Protein AF-A0A920RI97-F1 (afdb_monomer_lite)

Radius of gyration: 26.9 Å; chains: 1; bounding box: 64×71×67 Å

Foldseek 3Di:
DCCVVVLDPPVLVVLLQVQLVVLLVCVVVVNQDDDPVQPDDVSSSLVSQCVPVNPSSVSVCPLWDPVLLVLQLVLVQVLVVLVVVLVVLVVLLVVLQVVLVVQPPPWDFDDDVNDGDDIDGPSVVSVVVSVVSVVVNVVSVVVSVVSPDRSTNVPPDPPPDDDPPDDDPDPDPDPPDDDPDDDPDPPPSPPPPDDPDDDDPVVVPPPPDDPPDDDDDDDDDD

pLDDT: mean 74.22, std 29.29, range [23.67, 98.44]

Secondary structure (DSSP, 8-state):
-TTTTTSS-HHHHHHHHHHHHHHHHHHHHT-S---TTS-SHHHHHHHHHHHHHTHHHHGGGTT--HHHHHHHHHHHHHHHHHHHHHHHHHHHHHHHHHHHHHTTT-EEEEEETTEEEEEEEHHHHHHHHHHHHHHHHHHHHHHHHHH-S--TTTT--STTS-------PPPP--TT---SSS-----------S-S----GGGSGGG---------------

Structure (mmCIF, N/CA/C/O backbone):
data_AF-A0A920RI97-F1
#
_entry.id   AF-A0A920RI97-F1
#
loop_
_atom_site.group_PDB
_atom_site.id
_atom_site.type_symbol
_atom_site.label_atom_id
_atom_site.label_alt_id
_atom_site.label_comp_id
_atom_site.label_asym_id
_atom_site.label_entity_id
_atom_site.label_seq_id
_atom_site.pdbx_PDB_ins_code
_atom_site.Cartn_x
_atom_site.Cartn_y
_atom_site.Cartn_z
_atom_site.occupancy
_atom_site.B_iso_or_equiv
_atom_site.auth_seq_id
_atom_site.auth_comp_id
_atom_site.auth_asym_id
_atom_site.auth_atom_id
_atom_site.pdbx_PDB_model_num
ATOM 1 N N . MET A 1 1 ? -13.320 -11.369 17.892 1.00 85.75 1 MET A N 1
ATOM 2 C CA . MET A 1 1 ? -12.528 -11.240 19.133 1.00 85.75 1 MET A CA 1
ATOM 3 C C . MET A 1 1 ? -13.373 -10.766 20.313 1.00 85.75 1 MET A C 1
ATOM 5 O O . MET A 1 1 ? -13.765 -11.630 21.073 1.00 85.75 1 MET A O 1
ATOM 9 N N . LEU A 1 2 ? -13.743 -9.484 20.473 1.00 87.62 2 LEU A N 1
ATOM 10 C CA . LEU A 1 2 ? -14.475 -9.038 21.684 1.00 87.62 2 LEU A CA 1
ATOM 11 C C . LEU A 1 2 ? -15.819 -9.761 21.915 1.00 87.62 2 LEU A C 1
ATOM 13 O O . LEU A 1 2 ? -16.098 -10.186 23.031 1.00 87.62 2 LEU A O 1
ATOM 17 N N . ALA A 1 3 ? -16.605 -9.982 20.857 1.00 89.25 3 ALA A N 1
ATOM 18 C CA . ALA A 1 3 ? -17.836 -10.775 20.949 1.00 89.25 3 ALA A CA 1
ATOM 19 C C . ALA A 1 3 ? -17.584 -12.264 21.247 1.00 89.25 3 ALA A C 1
ATOM 21 O O . ALA A 1 3 ? -18.364 -12.919 21.923 1.00 89.25 3 ALA A O 1
ATOM 22 N N . GLU A 1 4 ? -16.457 -12.798 20.777 1.00 87.88 4 GLU A N 1
ATOM 23 C CA . GLU A 1 4 ? -16.073 -14.201 20.974 1.00 87.88 4 GLU A CA 1
ATOM 24 C C . GLU A 1 4 ? -15.655 -14.481 22.422 1.00 87.88 4 GLU A C 1
ATOM 26 O O . GLU A 1 4 ? -15.904 -15.565 22.938 1.00 87.88 4 GLU A O 1
ATOM 31 N N . VAL A 1 5 ? -15.073 -13.486 23.101 1.00 88.69 5 VAL A N 1
ATOM 32 C CA . VAL A 1 5 ? -14.757 -13.550 24.537 1.00 88.69 5 VAL A CA 1
ATOM 33 C C . VAL A 1 5 ? -15.915 -13.071 25.427 1.00 88.69 5 VAL A C 1
ATOM 35 O O . VAL A 1 5 ? -15.739 -12.944 26.635 1.00 88.69 5 VAL A O 1
ATOM 38 N N . GLY A 1 6 ? -17.089 -12.794 24.847 1.00 89.25 6 GLY A N 1
ATOM 39 C CA . GLY A 1 6 ? -18.302 -12.412 25.577 1.00 89.25 6 GLY A CA 1
ATOM 40 C C . GLY A 1 6 ? -18.322 -10.983 26.130 1.00 89.25 6 GLY A C 1
ATOM 41 O O . GLY A 1 6 ? -19.164 -10.675 26.967 1.00 89.25 6 GLY A O 1
ATOM 42 N N . LEU A 1 7 ? -17.416 -10.103 25.685 1.00 89.19 7 LEU A N 1
ATOM 43 C CA . LEU A 1 7 ? -17.403 -8.685 26.084 1.00 89.19 7 LEU A CA 1
ATOM 44 C C . LEU A 1 7 ? -18.368 -7.817 25.259 1.00 89.19 7 LEU A C 1
ATOM 46 O O . LEU A 1 7 ? -18.693 -6.705 25.670 1.00 89.19 7 LEU A O 1
ATOM 50 N N . LEU A 1 8 ? -18.808 -8.324 24.106 1.00 91.06 8 LEU A N 1
ATOM 51 C CA . LEU A 1 8 ? -19.847 -7.739 23.259 1.00 91.06 8 LEU A CA 1
ATOM 52 C C . LEU A 1 8 ? -20.885 -8.807 22.924 1.00 91.06 8 LEU A C 1
ATOM 54 O O . LEU A 1 8 ? -20.534 -9.979 22.759 1.00 91.06 8 LEU A O 1
ATOM 58 N N . THR A 1 9 ? -22.141 -8.408 22.757 1.00 94.31 9 THR A N 1
ATOM 59 C CA . THR A 1 9 ? -23.140 -9.280 22.125 1.00 94.31 9 THR A CA 1
ATOM 60 C C . THR A 1 9 ? -22.911 -9.364 20.608 1.00 94.31 9 THR A C 1
ATOM 62 O O . THR A 1 9 ? -22.130 -8.600 20.030 1.00 94.31 9 THR A O 1
ATOM 65 N N . GLY A 1 10 ? -23.579 -10.313 19.942 1.00 93.69 10 GLY A N 1
ATOM 66 C CA . GLY A 1 10 ? -23.568 -10.399 18.476 1.00 93.69 10 GLY A CA 1
ATOM 67 C C . GLY A 1 10 ? -24.119 -9.129 17.823 1.00 93.69 10 GLY A C 1
ATOM 68 O O . GLY A 1 10 ? -23.477 -8.575 16.936 1.00 93.69 10 GLY A O 1
ATOM 69 N N . ASP A 1 11 ? -25.233 -8.619 18.346 1.00 94.88 11 ASP A N 1
ATOM 70 C CA . ASP A 1 11 ? -25.879 -7.406 17.838 1.00 94.88 11 ASP A CA 1
ATOM 71 C C . ASP A 1 11 ? -25.003 -6.162 18.050 1.00 94.88 11 ASP A C 1
ATOM 73 O O . ASP A 1 11 ? -24.870 -5.333 17.153 1.00 94.88 11 ASP A O 1
ATOM 77 N N . GLU A 1 12 ? -24.337 -6.048 19.207 1.00 94.12 12 GLU A N 1
ATOM 78 C CA . GLU A 1 12 ? -23.394 -4.954 19.479 1.00 94.12 12 GLU A CA 1
ATOM 79 C C . GLU A 1 12 ? -22.199 -4.987 18.523 1.00 94.12 12 GLU A C 1
ATOM 81 O O . GLU A 1 12 ? -21.779 -3.946 18.019 1.00 94.12 12 GLU A O 1
ATOM 86 N N . ARG A 1 13 ? -21.654 -6.179 18.242 1.00 94.06 13 ARG A N 1
ATOM 87 C CA . ARG A 1 13 ? -20.598 -6.346 17.236 1.00 94.06 13 ARG A CA 1
ATOM 88 C C . ARG A 1 13 ? -21.069 -5.851 15.874 1.00 94.06 13 ARG A C 1
ATOM 90 O O . ARG A 1 13 ? -20.331 -5.108 15.234 1.00 94.06 13 ARG A O 1
ATOM 97 N N . ASP A 1 14 ? -22.246 -6.282 15.433 1.00 95.00 14 ASP A N 1
ATOM 98 C CA . ASP A 1 14 ? -22.755 -5.965 14.096 1.00 95.00 14 ASP A CA 1
ATOM 99 C C . ASP A 1 14 ? -23.067 -4.481 13.941 1.00 95.00 14 ASP A C 1
ATOM 101 O O . ASP A 1 14 ? -22.721 -3.893 12.918 1.00 95.00 14 ASP A O 1
ATOM 105 N N . ALA A 1 15 ? -23.603 -3.848 14.988 1.00 95.19 15 ALA A N 1
ATOM 106 C CA . ALA A 1 15 ? -23.792 -2.404 15.028 1.00 95.19 15 ALA A CA 1
ATOM 107 C C . ALA A 1 15 ? -22.461 -1.645 14.890 1.00 95.19 15 ALA A C 1
ATOM 109 O O . ALA A 1 15 ? -22.366 -0.711 14.097 1.00 95.19 15 ALA A O 1
ATOM 110 N N . ILE A 1 16 ? -21.417 -2.061 15.617 1.00 94.25 16 ILE A N 1
ATOM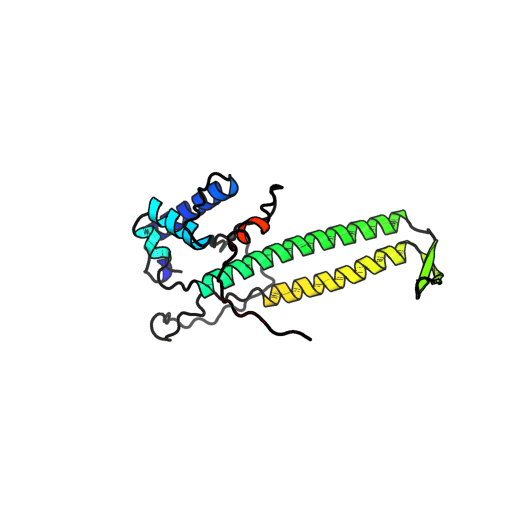 111 C CA . ILE A 1 16 ? -20.094 -1.426 15.532 1.00 94.25 16 ILE A CA 1
ATOM 112 C C . ILE A 1 16 ? -19.477 -1.620 14.143 1.00 94.25 16 ILE A C 1
ATOM 114 O O . ILE A 1 16 ? -18.938 -0.667 13.589 1.00 94.25 16 ILE A O 1
ATOM 118 N N . VAL A 1 17 ? -19.543 -2.825 13.571 1.00 95.06 17 VAL A N 1
ATOM 119 C CA . VAL A 1 17 ? -18.994 -3.091 12.230 1.00 95.06 17 VAL A CA 1
ATOM 120 C C . VAL A 1 17 ? -19.702 -2.239 11.180 1.00 95.06 17 VAL A C 1
ATOM 122 O O . VAL A 1 17 ? -19.030 -1.532 10.437 1.00 95.06 17 VAL A O 1
ATOM 125 N N . ALA A 1 18 ? -21.037 -2.231 11.181 1.00 95.88 18 ALA A N 1
ATOM 126 C CA . ALA A 1 18 ? -21.813 -1.435 10.236 1.00 95.88 18 ALA A CA 1
ATOM 127 C C . ALA A 1 18 ? -21.502 0.066 10.346 1.00 95.88 18 ALA A C 1
ATOM 129 O O . ALA A 1 18 ? -21.438 0.764 9.337 1.00 95.88 18 ALA A O 1
ATOM 130 N N . GLU A 1 19 ? -21.285 0.575 11.561 1.00 96.00 19 GLU A N 1
ATOM 131 C CA . GLU A 1 19 ? -20.962 1.988 11.749 1.00 96.00 19 GLU A CA 1
ATOM 132 C C . GLU A 1 19 ? -19.512 2.327 11.374 1.00 96.00 19 GLU A C 1
ATOM 134 O O . GLU A 1 19 ? -19.256 3.388 10.811 1.00 96.00 19 GLU A O 1
ATOM 139 N N . LEU A 1 20 ? -18.560 1.420 11.612 1.00 95.69 20 LEU A N 1
ATOM 140 C CA . LEU A 1 20 ? -17.190 1.560 11.107 1.00 95.69 20 LEU A CA 1
ATOM 141 C C . LEU A 1 20 ? -17.156 1.611 9.573 1.00 95.69 20 LEU A C 1
ATOM 143 O O . LEU A 1 20 ? -16.399 2.407 9.016 1.00 95.69 20 LEU A O 1
ATOM 147 N N . ASP A 1 21 ? -17.985 0.807 8.904 1.00 96.31 21 ASP A N 1
ATOM 148 C CA . ASP A 1 21 ? -18.102 0.810 7.443 1.00 96.31 21 ASP A CA 1
ATOM 149 C C . ASP A 1 21 ? -18.685 2.140 6.930 1.00 96.31 21 ASP A C 1
ATOM 151 O O . ASP A 1 21 ? -18.152 2.723 5.988 1.00 96.31 21 ASP A O 1
ATOM 155 N N . ARG A 1 22 ? -19.697 2.703 7.605 1.00 95.81 22 ARG A N 1
ATOM 156 C CA . ARG A 1 22 ? -20.225 4.046 7.286 1.00 95.81 22 ARG A CA 1
ATOM 157 C C . ARG A 1 22 ? -19.186 5.147 7.468 1.00 95.81 22 ARG A C 1
ATOM 159 O O . ARG A 1 22 ? -19.054 6.022 6.619 1.00 95.81 22 ARG A O 1
ATOM 166 N N . ILE A 1 23 ? -18.424 5.106 8.561 1.00 95.56 23 ILE A N 1
ATOM 167 C CA . ILE A 1 23 ? -17.336 6.064 8.792 1.00 95.56 23 ILE A CA 1
ATOM 168 C C . ILE A 1 23 ? -16.288 5.958 7.673 1.00 95.56 23 ILE A C 1
ATOM 170 O O . ILE A 1 23 ? -15.779 6.975 7.203 1.00 95.56 23 ILE A O 1
ATOM 174 N N . LEU A 1 24 ? -15.974 4.745 7.211 1.00 95.31 24 LEU A N 1
ATOM 175 C CA . LEU A 1 24 ? -15.078 4.543 6.075 1.00 95.31 24 LEU A CA 1
ATOM 176 C C . LEU A 1 24 ? -15.637 5.168 4.784 1.00 95.31 24 LEU A C 1
ATOM 178 O O . LEU A 1 24 ? -14.893 5.840 4.064 1.00 95.31 24 LEU A O 1
ATOM 182 N N . GLU A 1 25 ? -16.926 4.988 4.496 1.00 96.00 25 GLU A N 1
ATOM 183 C CA . GLU A 1 25 ? -17.601 5.615 3.349 1.00 96.00 25 GLU A CA 1
ATOM 184 C C . GLU A 1 25 ? -17.526 7.149 3.415 1.00 96.00 25 GLU A C 1
ATOM 186 O O . GLU A 1 25 ? -17.130 7.793 2.447 1.00 96.00 25 GLU A O 1
ATOM 191 N N . GLU A 1 26 ? -17.782 7.750 4.576 1.00 95.44 26 GLU A N 1
ATOM 192 C CA . GLU A 1 26 ? -17.684 9.204 4.758 1.00 95.44 26 GLU A CA 1
ATOM 193 C C . GLU A 1 26 ? -16.253 9.728 4.589 1.00 95.44 26 GLU A C 1
ATOM 195 O O . GLU A 1 26 ? -16.034 10.787 3.994 1.00 95.44 26 GLU A O 1
ATOM 200 N N . ILE A 1 27 ? -15.254 9.000 5.100 1.00 95.12 27 ILE A N 1
ATOM 201 C CA . ILE A 1 27 ? -13.841 9.376 4.956 1.00 95.12 27 ILE A CA 1
ATOM 202 C C . ILE A 1 27 ? -13.430 9.311 3.486 1.00 95.12 27 ILE A C 1
ATOM 204 O O . ILE A 1 27 ? -12.762 10.221 2.991 1.00 95.12 27 ILE A O 1
ATOM 208 N N . THR A 1 28 ? -13.832 8.255 2.778 1.00 94.12 28 THR A N 1
ATOM 209 C CA . THR A 1 28 ? -13.515 8.086 1.353 1.00 94.12 28 THR A CA 1
ATOM 210 C C . THR A 1 28 ? -14.265 9.084 0.467 1.00 94.12 28 THR A C 1
ATOM 212 O O . THR A 1 28 ? -13.696 9.559 -0.516 1.00 94.12 28 THR A O 1
ATOM 215 N N . GLY A 1 29 ? -15.484 9.475 0.851 1.00 94.19 29 GLY A N 1
ATOM 216 C CA . GLY A 1 29 ? -16.257 10.551 0.223 1.00 94.19 29 GLY A CA 1
ATOM 217 C C . GLY A 1 29 ? -15.759 11.965 0.549 1.00 94.19 29 GLY A C 1
ATOM 218 O O . GLY A 1 29 ? -16.102 12.914 -0.153 1.00 94.19 29 GLY A O 1
ATOM 219 N N . GLY A 1 30 ? -14.916 12.124 1.576 1.00 94.06 30 GLY A N 1
ATOM 220 C CA . GLY A 1 30 ? -14.443 13.429 2.048 1.00 94.06 30 GLY A CA 1
ATOM 221 C C . GLY A 1 30 ? -15.486 14.219 2.848 1.00 94.06 30 GLY A C 1
ATOM 222 O O . GLY A 1 30 ? -15.332 15.427 3.020 1.00 94.06 30 GLY A O 1
ATOM 223 N N . GLU A 1 31 ? -16.532 13.548 3.326 1.00 94.06 31 GLU A N 1
ATOM 224 C CA . GLU A 1 31 ? -17.625 14.120 4.121 1.00 94.06 31 GLU A CA 1
ATOM 225 C C . GLU A 1 31 ? -17.366 14.002 5.630 1.00 94.06 31 GLU A C 1
ATOM 227 O O . GLU A 1 31 ? -18.001 14.689 6.430 1.00 94.06 31 GLU A O 1
ATOM 232 N N . PHE A 1 32 ? -16.403 13.164 6.028 1.00 94.06 32 PHE A N 1
ATOM 233 C CA . PHE A 1 32 ? -16.076 12.947 7.432 1.00 94.06 32 PHE A CA 1
ATOM 234 C C . PHE A 1 32 ? -15.484 14.213 8.092 1.00 94.06 32 PHE A C 1
ATOM 236 O O . PHE A 1 32 ? -14.455 14.730 7.635 1.00 94.06 32 PHE A O 1
ATOM 243 N N . PRO A 1 33 ? -16.079 14.713 9.192 1.00 90.62 33 PRO A N 1
ATOM 244 C CA . PRO A 1 33 ? -15.638 15.944 9.835 1.00 90.62 33 PRO A CA 1
ATOM 245 C C . PRO A 1 33 ? -14.407 15.709 10.723 1.00 90.62 33 PRO A C 1
ATOM 247 O O . PRO A 1 33 ? -14.510 15.234 11.854 1.00 90.62 33 PRO A O 1
ATOM 250 N N . PHE A 1 34 ? -13.231 16.109 10.239 1.00 91.81 34 PHE A N 1
ATOM 251 C CA . PHE A 1 34 ? -12.012 16.138 11.051 1.00 91.81 34 PHE A CA 1
ATOM 252 C C . PHE A 1 34 ? -11.957 17.390 11.937 1.00 91.81 34 PHE A C 1
ATOM 254 O O . PHE A 1 34 ? -12.237 18.501 11.483 1.00 91.81 34 PHE A O 1
ATOM 261 N N . ARG A 1 35 ? -11.585 17.207 13.206 1.00 91.06 35 ARG A N 1
ATOM 262 C CA . ARG A 1 35 ? -11.589 18.223 14.265 1.00 91.06 35 ARG A CA 1
ATOM 263 C C . ARG A 1 35 ? -10.169 18.439 14.783 1.00 91.06 35 ARG A C 1
ATOM 265 O O . ARG A 1 35 ? -9.464 17.481 15.082 1.00 91.06 35 ARG A O 1
ATOM 272 N N . THR A 1 36 ? -9.743 19.693 14.920 1.00 89.06 36 THR A N 1
ATOM 273 C CA . THR A 1 36 ? -8.390 20.036 15.402 1.00 89.06 36 THR A CA 1
ATOM 274 C C . THR A 1 36 ? -8.160 19.695 16.869 1.00 89.06 36 THR A C 1
ATOM 276 O O . THR A 1 36 ? -7.018 19.586 17.304 1.00 89.06 36 THR A O 1
ATOM 279 N N . GLU A 1 37 ? -9.238 19.528 17.631 1.00 91.81 37 GLU A N 1
ATOM 280 C CA . GLU A 1 37 ? -9.204 19.191 19.054 1.00 91.81 37 GLU A CA 1
ATOM 281 C C . GLU A 1 37 ? -8.846 17.717 19.285 1.00 91.81 37 GLU A C 1
ATOM 283 O O . GLU A 1 37 ? -8.469 17.340 20.394 1.00 91.81 37 GLU A O 1
ATOM 288 N N . LEU A 1 38 ? -8.974 16.879 18.252 1.00 89.88 38 LEU A N 1
ATOM 289 C CA . LEU A 1 38 ? -8.655 15.460 18.310 1.00 89.88 38 LEU A CA 1
ATOM 290 C C . LEU A 1 38 ? -7.232 15.241 17.785 1.00 89.88 38 LEU A C 1
ATOM 292 O O . LEU A 1 38 ? -6.928 15.552 16.636 1.00 89.88 38 LEU A O 1
ATOM 296 N N . GLU A 1 39 ? -6.364 14.695 18.640 1.00 88.50 39 GLU A N 1
ATOM 297 C CA . GLU A 1 39 ? -4.916 14.591 18.394 1.00 88.50 39 GLU A CA 1
ATOM 298 C C . GLU A 1 39 ? -4.578 13.764 17.147 1.00 88.50 39 GLU A C 1
ATOM 300 O O . GLU A 1 39 ? -3.635 14.065 16.415 1.00 88.50 39 GLU A O 1
ATOM 305 N N . ASP A 1 40 ? -5.345 12.704 16.903 1.00 90.12 40 ASP A N 1
ATOM 306 C CA . ASP A 1 40 ? -5.011 11.696 15.911 1.00 90.12 40 ASP A CA 1
ATOM 307 C C . ASP A 1 40 ? -6.244 11.023 15.303 1.00 90.12 40 ASP A C 1
ATOM 309 O O . ASP A 1 40 ? -7.381 11.192 15.749 1.00 90.12 40 ASP A O 1
ATOM 313 N N . VAL A 1 41 ? -6.008 10.221 14.265 1.00 90.81 41 VAL A N 1
ATOM 314 C CA . VAL A 1 41 ? -7.062 9.520 13.527 1.00 90.81 41 VAL A CA 1
ATOM 315 C C . VAL A 1 41 ? -7.859 8.550 14.396 1.00 90.81 41 VAL A C 1
ATOM 317 O O . VAL A 1 41 ? -9.063 8.418 14.215 1.00 90.81 41 VAL A O 1
ATOM 320 N N . HIS A 1 42 ? -7.241 7.880 15.362 1.00 92.00 42 HIS A N 1
ATOM 321 C CA . HIS A 1 42 ? -7.950 6.896 16.171 1.00 92.00 42 HIS A CA 1
ATOM 322 C C . HIS A 1 42 ? -8.944 7.576 17.109 1.00 92.00 42 HIS A C 1
ATOM 324 O O . HIS A 1 42 ? -10.047 7.066 17.266 1.00 92.00 42 HIS A O 1
ATOM 330 N N . MET A 1 43 ? -8.588 8.740 17.661 1.00 91.56 43 MET A N 1
ATOM 331 C CA . MET A 1 43 ? -9.502 9.574 18.442 1.00 91.56 43 MET A CA 1
ATOM 332 C C . MET A 1 43 ? -10.684 10.069 17.610 1.00 91.56 43 MET A C 1
ATOM 334 O O . MET A 1 43 ? -11.794 10.155 18.132 1.00 91.56 43 MET A O 1
ATOM 338 N N . HIS A 1 44 ? -10.473 10.372 16.327 1.00 93.44 44 HIS A N 1
ATOM 339 C CA . HIS A 1 44 ? -11.560 10.736 15.416 1.00 93.44 44 HIS A CA 1
ATOM 340 C C . HIS A 1 44 ? -12.562 9.597 15.240 1.00 93.44 44 HIS A C 1
ATOM 342 O O . HIS A 1 44 ? -13.762 9.810 15.402 1.00 93.44 44 HIS A O 1
ATOM 348 N N . ILE A 1 45 ? -12.075 8.386 14.959 1.00 93.62 45 ILE A N 1
ATOM 349 C CA . ILE A 1 45 ? -12.940 7.211 14.786 1.00 93.62 45 ILE A CA 1
ATOM 350 C C . ILE A 1 45 ? -13.635 6.844 16.103 1.00 93.62 45 ILE A C 1
ATOM 352 O O . ILE A 1 45 ? -14.829 6.561 16.105 1.00 93.62 45 ILE A O 1
ATOM 356 N N . GLU A 1 46 ? -12.915 6.882 17.227 1.00 92.56 46 GLU A N 1
ATOM 357 C CA . GLU A 1 46 ? -13.470 6.619 18.561 1.00 92.56 46 GLU A CA 1
ATOM 358 C C . GLU A 1 46 ? -14.578 7.613 18.915 1.00 92.56 46 GLU A C 1
ATOM 360 O O . GLU A 1 46 ? -15.674 7.209 19.302 1.00 92.56 46 GLU A O 1
ATOM 365 N N . SER A 1 47 ? -14.319 8.908 18.729 1.00 92.88 47 SER A N 1
ATOM 366 C CA . SER A 1 47 ? -15.299 9.959 19.016 1.00 92.88 47 SER A CA 1
ATOM 367 C C . SER A 1 47 ? -16.533 9.813 18.128 1.00 92.88 47 SER A C 1
ATOM 369 O O . SER A 1 47 ? -17.646 9.851 18.641 1.00 92.88 47 SER A O 1
ATOM 371 N N . ALA A 1 48 ? -16.354 9.553 16.829 1.00 94.19 48 ALA A N 1
ATOM 372 C CA . ALA A 1 48 ? -17.465 9.330 15.904 1.00 94.19 48 ALA A CA 1
ATOM 373 C C . ALA A 1 48 ? -18.300 8.095 16.283 1.00 94.19 48 ALA A C 1
ATOM 375 O O . ALA A 1 48 ? -19.528 8.157 16.302 1.00 94.19 48 ALA A O 1
ATOM 376 N N . LEU A 1 49 ? -17.658 6.984 16.653 1.00 93.94 49 LEU A N 1
ATOM 377 C CA . LEU A 1 49 ? -18.364 5.785 17.108 1.00 93.94 49 LEU A CA 1
ATOM 378 C C . LEU A 1 49 ? -19.150 6.021 18.398 1.00 93.94 49 LEU A C 1
ATOM 380 O O . LEU A 1 49 ? -20.271 5.532 18.525 1.00 93.94 49 LEU A O 1
ATOM 384 N N . ILE A 1 50 ? -18.581 6.754 19.356 1.00 94.31 50 ILE A N 1
ATOM 385 C CA . ILE A 1 50 ? -19.261 7.081 20.615 1.00 94.31 50 ILE A CA 1
ATOM 386 C C . ILE A 1 50 ? -20.424 8.048 20.365 1.00 94.31 50 ILE A C 1
ATOM 388 O O . ILE A 1 50 ? -21.497 7.851 20.928 1.00 94.31 50 ILE A O 1
ATOM 392 N N . GLU A 1 51 ? -20.251 9.055 19.507 1.00 94.19 51 GLU A N 1
ATOM 393 C CA . GLU A 1 51 ? -21.319 9.995 19.139 1.00 94.19 51 GLU A CA 1
ATOM 394 C C . GLU A 1 51 ? -22.513 9.271 18.485 1.00 94.19 51 GLU A C 1
ATOM 396 O O . GLU A 1 51 ? -23.660 9.649 18.724 1.00 94.19 51 GLU A O 1
ATOM 401 N N . ARG A 1 52 ? -22.267 8.203 17.711 1.00 94.31 52 ARG A N 1
ATOM 402 C CA . ARG A 1 52 ? -23.307 7.490 16.944 1.00 94.31 52 ARG A CA 1
ATOM 403 C C . ARG A 1 52 ? -23.925 6.288 17.655 1.00 94.31 52 ARG A C 1
ATOM 405 O O . ARG A 1 52 ? -25.120 6.049 17.513 1.00 94.31 52 ARG A O 1
ATOM 412 N N . LEU A 1 53 ? -23.132 5.527 18.411 1.00 93.81 53 LEU A N 1
ATOM 413 C CA . LEU A 1 53 ? -23.563 4.284 19.073 1.00 93.81 53 LEU A CA 1
ATOM 414 C C . LEU A 1 53 ? -23.594 4.384 20.606 1.00 93.81 53 LEU A C 1
ATOM 416 O O . LEU A 1 53 ? -23.946 3.416 21.284 1.00 93.81 53 LEU A O 1
ATOM 420 N N . GLY A 1 54 ? -23.200 5.525 21.176 1.00 93.56 54 GLY A N 1
ATOM 421 C CA . GLY A 1 54 ? -23.172 5.745 22.618 1.00 93.56 54 GLY A CA 1
ATOM 422 C C . GLY A 1 54 ? -22.249 4.766 23.347 1.00 93.56 54 GLY A C 1
ATOM 423 O O . GLY A 1 54 ? -21.091 4.555 22.974 1.00 93.56 54 GLY A O 1
ATOM 424 N N . ASP A 1 55 ? -22.773 4.142 24.403 1.00 90.12 55 ASP A N 1
ATOM 425 C CA . ASP A 1 55 ? -22.012 3.219 25.250 1.00 90.12 55 ASP A CA 1
ATOM 426 C C . ASP A 1 55 ? -21.516 1.977 24.496 1.00 90.12 55 ASP A C 1
ATOM 428 O O . ASP A 1 55 ? -20.449 1.455 24.827 1.00 90.12 55 ASP A O 1
ATOM 432 N N . VAL A 1 56 ? -22.229 1.530 23.456 1.00 91.12 56 VAL A N 1
ATOM 433 C CA . VAL A 1 56 ? -21.798 0.403 22.613 1.00 91.12 56 VAL A CA 1
ATOM 434 C C . VAL A 1 56 ? -20.503 0.753 21.875 1.00 91.12 56 VAL A C 1
ATOM 436 O O . VAL A 1 56 ? -19.571 -0.052 21.862 1.00 91.12 56 VAL A O 1
ATOM 439 N N . GLY A 1 57 ? -20.389 1.980 21.355 1.00 88.44 57 GLY A N 1
ATOM 440 C CA . GLY A 1 57 ? -19.164 2.473 20.716 1.00 88.44 57 GLY A CA 1
ATOM 441 C C . GLY A 1 57 ? -17.970 2.486 21.678 1.00 88.44 57 GLY A C 1
ATOM 442 O O . GLY A 1 57 ? -16.873 2.054 21.322 1.00 88.44 57 GLY A O 1
ATOM 443 N N . ARG A 1 58 ? -18.197 2.866 22.944 1.00 89.69 58 ARG A N 1
ATOM 444 C CA . ARG A 1 58 ? -17.145 2.903 23.978 1.00 89.69 58 ARG A CA 1
ATOM 445 C C . ARG A 1 58 ? -16.566 1.516 24.286 1.00 89.69 58 ARG A C 1
ATOM 447 O O . ARG A 1 58 ? -15.370 1.391 24.554 1.00 89.69 58 ARG A O 1
ATOM 454 N N . LYS A 1 59 ? -17.380 0.456 24.214 1.00 88.62 59 LYS A N 1
ATOM 455 C CA . LYS A 1 59 ? -16.932 -0.929 24.467 1.00 88.62 59 LYS A CA 1
ATOM 456 C C . LYS A 1 59 ? -15.889 -1.421 23.458 1.00 88.62 59 LYS A C 1
ATOM 458 O O . LYS A 1 59 ? -15.148 -2.358 23.755 1.00 88.62 59 LYS A O 1
ATOM 463 N N . LEU A 1 60 ? -15.766 -0.794 22.285 1.00 86.94 60 LEU A N 1
ATOM 464 C CA . LEU A 1 60 ? -14.782 -1.202 21.279 1.00 86.94 60 LEU A CA 1
ATOM 465 C C . LEU A 1 60 ? -13.335 -1.111 21.796 1.00 86.94 60 LEU A C 1
ATOM 467 O O . LEU A 1 60 ? -12.489 -1.921 21.403 1.00 86.94 60 LEU A O 1
ATOM 471 N N . HIS A 1 61 ? -13.065 -0.166 22.700 1.00 83.81 61 HIS A N 1
ATOM 472 C CA . HIS A 1 61 ? -11.736 0.116 23.249 1.00 83.81 61 HIS A CA 1
ATOM 473 C C . HIS A 1 61 ? -11.359 -0.779 24.436 1.00 83.81 61 HIS A C 1
ATOM 475 O O . HIS A 1 61 ? -10.226 -0.726 24.924 1.00 83.81 61 HIS A O 1
ATOM 481 N N . THR A 1 62 ? -12.266 -1.650 24.890 1.00 82.75 62 THR A N 1
ATOM 482 C CA . THR A 1 62 ? -11.984 -2.577 25.986 1.00 82.75 62 THR A CA 1
ATOM 483 C C . THR A 1 62 ? -10.781 -3.466 25.654 1.00 82.75 62 THR A C 1
ATOM 485 O O . THR A 1 62 ? -10.730 -4.119 24.612 1.00 82.75 62 THR A O 1
ATOM 488 N N . ALA A 1 63 ? -9.801 -3.475 26.566 1.00 72.69 63 ALA A N 1
ATOM 489 C CA . ALA A 1 63 ? -8.559 -4.246 26.481 1.00 72.69 63 ALA A CA 1
ATOM 490 C C . ALA A 1 63 ? -7.660 -3.947 25.258 1.00 72.69 63 ALA A C 1
ATOM 492 O O . ALA A 1 63 ? -6.810 -4.768 24.908 1.00 72.69 63 ALA A O 1
ATOM 493 N N . ARG A 1 64 ? -7.784 -2.768 24.626 1.00 81.38 64 ARG A N 1
ATOM 494 C CA . ARG A 1 64 ? -6.842 -2.318 23.586 1.00 81.38 64 ARG A CA 1
ATOM 495 C C . ARG A 1 64 ? -5.801 -1.358 24.145 1.00 81.38 64 ARG A C 1
ATOM 497 O O . ARG A 1 64 ? -6.120 -0.443 24.896 1.00 81.38 64 ARG A O 1
ATOM 504 N N . SER A 1 65 ? -4.549 -1.541 23.731 1.00 85.19 65 SER A N 1
ATOM 505 C CA . SER A 1 65 ? -3.497 -0.544 23.927 1.00 85.19 65 SER A CA 1
ATOM 506 C C . SER A 1 65 ? -3.320 0.266 22.656 1.00 85.19 65 SER A C 1
ATOM 508 O O . SER A 1 65 ? -3.214 -0.300 21.565 1.00 85.19 65 SER A O 1
ATOM 510 N N . ARG A 1 66 ? -3.203 1.586 22.805 1.00 86.50 66 ARG A N 1
ATOM 511 C CA . ARG A 1 66 ? -2.974 2.465 21.665 1.00 86.50 66 ARG A CA 1
ATOM 512 C C . ARG A 1 66 ? -1.666 2.159 20.931 1.00 86.50 66 ARG A C 1
ATOM 514 O O . ARG A 1 66 ? -1.626 2.202 19.707 1.00 86.50 66 ARG A O 1
ATOM 521 N N . ASN A 1 67 ? -0.629 1.751 21.661 1.00 87.81 67 ASN A N 1
ATOM 522 C CA . ASN A 1 67 ? 0.668 1.387 21.082 1.00 87.81 67 ASN A CA 1
ATOM 523 C C . ASN A 1 67 ? 0.564 0.182 20.135 1.00 87.81 67 ASN A C 1
ATOM 525 O O . ASN A 1 67 ? 1.188 0.171 19.071 1.00 87.81 67 ASN A O 1
ATOM 529 N N . ASP A 1 68 ? -0.239 -0.816 20.506 1.00 87.62 68 ASP A N 1
ATOM 530 C CA . ASP A 1 68 ? -0.445 -2.020 19.695 1.00 87.62 68 ASP A CA 1
ATOM 531 C C . ASP A 1 68 ? -1.284 -1.698 18.459 1.00 87.62 68 ASP A C 1
ATOM 533 O O . ASP A 1 68 ? -1.014 -2.216 17.376 1.00 87.62 68 ASP A O 1
ATOM 537 N N . GLN A 1 69 ? -2.273 -0.813 18.614 1.00 89.06 69 GLN A N 1
ATOM 538 C CA . GLN A 1 69 ? -3.124 -0.346 17.525 1.00 89.06 69 GLN A CA 1
ATOM 539 C C . GLN A 1 69 ? -2.304 0.412 16.476 1.00 89.06 69 GLN A C 1
ATOM 541 O O . GLN A 1 69 ? -2.253 -0.015 15.329 1.00 89.06 69 GLN A O 1
ATOM 546 N N . VAL A 1 70 ? -1.547 1.434 16.888 1.00 92.25 70 VAL A N 1
ATOM 547 C CA . VAL A 1 70 ? -0.682 2.213 15.984 1.00 92.25 70 VAL A CA 1
ATOM 548 C C . VAL A 1 70 ? 0.335 1.316 15.271 1.00 92.25 70 VAL A C 1
ATOM 550 O O . VAL A 1 70 ? 0.539 1.441 14.065 1.00 92.25 70 VAL A O 1
ATOM 553 N N . SER A 1 71 ? 0.948 0.371 15.992 1.00 92.38 71 SER A N 1
ATOM 554 C CA . SER A 1 71 ? 1.897 -0.576 15.393 1.00 92.38 71 SER A CA 1
ATOM 555 C C . SER A 1 71 ? 1.230 -1.498 14.372 1.00 92.38 71 SER A C 1
ATOM 557 O O . SER A 1 71 ? 1.839 -1.838 13.360 1.00 92.38 71 SER A O 1
ATOM 559 N N . THR A 1 72 ? -0.008 -1.925 14.632 1.00 92.25 72 THR A N 1
ATOM 560 C CA . THR A 1 72 ? -0.782 -2.767 13.711 1.00 92.25 72 THR A CA 1
ATOM 561 C C . THR A 1 72 ? -1.138 -1.986 12.453 1.00 92.25 72 THR A C 1
ATOM 563 O O . THR A 1 72 ? -0.870 -2.462 11.352 1.00 92.25 72 THR A O 1
ATOM 566 N N . ASP A 1 73 ? -1.655 -0.771 12.613 1.00 93.38 73 ASP A N 1
ATOM 567 C CA . ASP A 1 73 ? -2.111 0.061 11.500 1.00 93.38 73 ASP A CA 1
ATOM 568 C C . ASP A 1 73 ? -0.951 0.450 10.586 1.00 93.38 73 ASP A C 1
ATOM 570 O O . ASP A 1 73 ? -1.054 0.321 9.367 1.00 93.38 73 ASP A O 1
ATOM 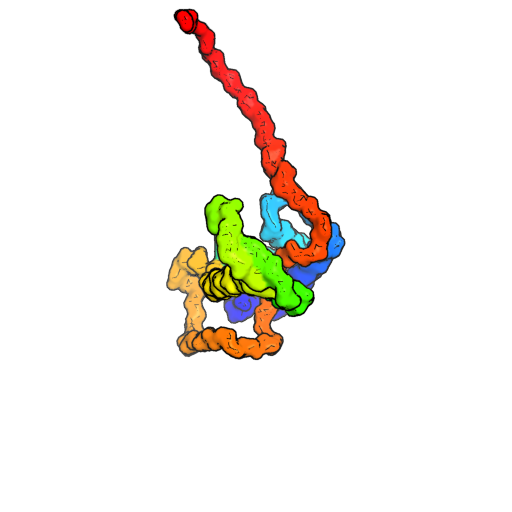574 N N . LEU A 1 74 ? 0.199 0.819 11.163 1.00 94.50 74 LEU A N 1
ATOM 575 C CA . LEU A 1 74 ? 1.404 1.104 10.387 1.00 94.50 74 LEU A CA 1
ATOM 576 C C . LEU A 1 74 ? 1.853 -0.117 9.578 1.00 94.50 74 LEU A C 1
ATOM 578 O O . LEU A 1 74 ? 2.221 0.016 8.413 1.00 94.50 74 LEU A O 1
ATOM 582 N N . LYS A 1 75 ? 1.822 -1.317 10.168 1.00 95.06 75 LYS A N 1
ATOM 583 C CA . LYS A 1 75 ? 2.208 -2.538 9.452 1.00 95.06 75 LYS A CA 1
ATOM 584 C C . LYS A 1 75 ? 1.254 -2.864 8.314 1.00 95.06 75 LYS A C 1
ATOM 586 O O . LYS A 1 75 ? 1.717 -3.253 7.247 1.00 95.06 75 LYS A O 1
ATOM 591 N N . LEU A 1 76 ? -0.049 -2.709 8.523 1.00 94.81 76 LEU A N 1
ATOM 592 C CA . LEU A 1 76 ? -1.027 -2.928 7.463 1.00 94.81 76 LEU A CA 1
ATOM 593 C C . LEU A 1 76 ? -0.842 -1.909 6.329 1.00 94.81 76 LEU A C 1
ATOM 595 O O . LEU A 1 76 ? -0.715 -2.313 5.177 1.00 94.81 76 LEU A O 1
ATOM 599 N N . TYR A 1 77 ? -0.682 -0.626 6.665 1.00 95.62 77 TYR A N 1
ATOM 600 C CA . TYR A 1 77 ? -0.400 0.434 5.695 1.00 95.62 77 TYR A CA 1
ATOM 601 C C . TYR A 1 77 ? 0.865 0.151 4.872 1.00 95.62 77 TYR A C 1
ATOM 603 O O . TYR A 1 77 ? 0.854 0.219 3.643 1.00 95.62 77 TYR A O 1
ATOM 611 N N . VAL A 1 78 ? 1.967 -0.218 5.535 1.00 97.00 78 VAL A N 1
ATOM 612 C CA . VAL A 1 78 ? 3.226 -0.532 4.848 1.00 97.00 78 VAL A CA 1
ATOM 613 C C . VAL A 1 78 ? 3.077 -1.768 3.964 1.00 97.00 78 VAL A C 1
ATOM 615 O O . VAL A 1 78 ? 3.665 -1.796 2.886 1.00 97.00 78 VAL A O 1
ATOM 618 N N . ARG A 1 79 ? 2.296 -2.782 4.360 1.00 96.62 79 ARG A N 1
ATOM 619 C CA . ARG A 1 79 ? 2.144 -3.979 3.522 1.00 96.62 79 ARG A CA 1
ATOM 620 C C . ARG A 1 79 ? 1.370 -3.666 2.241 1.00 96.62 79 ARG A C 1
ATOM 622 O O . ARG A 1 79 ? 1.754 -4.190 1.199 1.00 96.62 79 ARG A O 1
ATOM 629 N N . ASP A 1 80 ? 0.351 -2.815 2.307 1.00 96.38 80 ASP A N 1
ATOM 630 C CA . ASP A 1 80 ? -0.407 -2.392 1.123 1.00 96.38 80 ASP A CA 1
ATOM 631 C C . ASP A 1 80 ? 0.474 -1.515 0.212 1.00 96.38 80 ASP A C 1
ATOM 633 O O . ASP A 1 80 ? 0.471 -1.651 -1.016 1.00 96.38 80 ASP A O 1
ATOM 637 N N . GLY A 1 81 ? 1.326 -0.677 0.815 1.00 97.75 81 GLY A N 1
ATOM 638 C CA . GLY A 1 81 ? 2.363 0.072 0.105 1.00 97.75 81 GLY A CA 1
ATOM 639 C C . GLY A 1 81 ? 3.382 -0.828 -0.604 1.00 97.75 81 GLY A C 1
ATOM 640 O O . GLY A 1 81 ? 3.731 -0.560 -1.752 1.00 97.75 81 GLY A O 1
ATOM 641 N N . ILE A 1 82 ? 3.825 -1.918 0.034 1.00 98.06 82 ILE A N 1
ATOM 642 C CA . ILE A 1 82 ? 4.709 -2.913 -0.594 1.00 98.06 82 ILE A CA 1
ATOM 643 C C . ILE A 1 82 ? 4.026 -3.551 -1.808 1.00 98.06 82 ILE A C 1
ATOM 645 O O . ILE A 1 82 ? 4.647 -3.622 -2.865 1.00 98.06 82 ILE A O 1
ATOM 649 N N . ASP A 1 83 ? 2.767 -3.974 -1.674 1.00 96.81 83 ASP A N 1
ATOM 650 C CA . ASP A 1 83 ? 2.026 -4.615 -2.770 1.00 96.81 83 ASP A CA 1
ATOM 651 C C . ASP A 1 83 ? 1.862 -3.662 -3.965 1.00 96.81 83 ASP A C 1
ATOM 653 O O . ASP A 1 83 ? 2.036 -4.058 -5.119 1.00 96.81 83 ASP A O 1
ATOM 657 N N . THR A 1 84 ? 1.616 -2.380 -3.686 1.00 98.00 84 THR A N 1
ATOM 658 C CA . THR A 1 84 ? 1.534 -1.332 -4.712 1.00 98.00 84 THR A CA 1
ATOM 659 C C . THR A 1 84 ? 2.873 -1.141 -5.431 1.00 98.00 84 THR A C 1
ATOM 661 O O . THR A 1 84 ? 2.927 -1.127 -6.660 1.00 98.00 84 THR A O 1
ATOM 664 N N . ILE A 1 85 ? 3.972 -1.006 -4.681 1.00 98.25 85 ILE A N 1
ATOM 665 C CA . ILE A 1 85 ? 5.305 -0.769 -5.255 1.00 98.25 85 ILE A CA 1
ATOM 666 C C . ILE A 1 85 ? 5.792 -1.988 -6.047 1.00 98.25 85 ILE A C 1
ATOM 668 O O . ILE A 1 85 ? 6.366 -1.809 -7.120 1.00 98.25 85 ILE A O 1
ATOM 672 N N . ASP A 1 86 ? 5.550 -3.212 -5.568 1.00 98.38 86 ASP A N 1
ATOM 673 C CA . ASP A 1 86 ? 5.912 -4.431 -6.303 1.00 98.38 86 ASP A CA 1
ATOM 674 C C . ASP A 1 86 ? 5.210 -4.498 -7.667 1.00 98.38 86 ASP A C 1
ATOM 676 O O . ASP A 1 86 ? 5.850 -4.789 -8.681 1.00 98.38 86 ASP A O 1
ATOM 680 N N . GLY A 1 87 ? 3.918 -4.149 -7.708 1.00 98.00 87 GLY A N 1
ATOM 681 C CA . GLY A 1 87 ? 3.154 -4.050 -8.951 1.00 98.00 87 GLY A CA 1
ATOM 682 C C . GLY A 1 87 ? 3.750 -3.036 -9.931 1.00 98.00 87 GLY A C 1
ATOM 683 O O . GLY A 1 87 ? 3.974 -3.363 -11.096 1.00 98.00 87 GLY A O 1
ATOM 684 N N . LEU A 1 88 ? 4.090 -1.835 -9.454 1.00 98.44 88 LEU A N 1
ATOM 685 C CA . LEU A 1 88 ? 4.715 -0.793 -10.280 1.00 98.44 88 LEU A CA 1
ATOM 686 C C . LEU A 1 88 ? 6.104 -1.201 -10.794 1.00 98.44 88 LEU A C 1
ATOM 688 O O . LEU A 1 88 ? 6.457 -0.906 -11.936 1.00 98.44 88 LEU A O 1
ATOM 692 N N . LEU A 1 89 ? 6.898 -1.904 -9.980 1.00 98.31 89 LEU A N 1
ATOM 693 C CA . LEU A 1 89 ? 8.190 -2.442 -10.409 1.00 98.31 89 LEU A CA 1
ATOM 694 C C . LEU A 1 89 ? 8.022 -3.499 -11.502 1.00 98.31 89 LEU A C 1
ATOM 696 O O . LEU A 1 89 ? 8.774 -3.484 -12.476 1.00 98.31 89 LEU A O 1
ATOM 700 N N . LEU A 1 90 ? 7.024 -4.377 -11.382 1.00 98.12 90 LEU A N 1
ATOM 701 C CA . LEU A 1 90 ? 6.707 -5.357 -12.419 1.00 98.12 90 LEU A CA 1
ATOM 702 C C . LEU A 1 90 ? 6.306 -4.679 -13.739 1.00 98.12 90 LEU A C 1
ATOM 704 O O . LEU A 1 90 ? 6.764 -5.088 -14.807 1.00 98.12 90 LEU A O 1
ATOM 708 N N . GLU A 1 91 ? 5.468 -3.644 -13.687 1.00 98.44 91 GLU A N 1
ATOM 709 C CA . GLU A 1 91 ? 5.086 -2.871 -14.875 1.00 98.44 91 GLU A CA 1
ATOM 710 C C . GLU A 1 91 ? 6.293 -2.184 -15.522 1.00 98.44 91 GLU A C 1
ATOM 712 O O . GLU A 1 91 ? 6.462 -2.243 -16.742 1.00 98.44 91 GLU A O 1
ATOM 717 N N . LEU A 1 92 ? 7.187 -1.614 -14.712 1.00 98.06 92 LEU A N 1
ATOM 718 C CA . LEU A 1 92 ? 8.424 -1.008 -15.191 1.00 98.06 92 LEU A CA 1
ATOM 719 C C . LEU A 1 92 ? 9.357 -2.038 -15.851 1.00 98.06 92 LEU A C 1
ATOM 721 O O . LEU A 1 92 ? 9.899 -1.777 -16.925 1.00 98.06 92 LEU A O 1
ATOM 725 N N . GLN A 1 93 ? 9.518 -3.223 -15.255 1.00 98.06 93 GLN A N 1
ATOM 726 C CA . GLN A 1 93 ? 10.287 -4.320 -15.856 1.00 98.06 93 GLN A CA 1
ATOM 727 C C . GLN A 1 93 ? 9.696 -4.732 -17.214 1.00 98.06 93 GLN A C 1
ATOM 729 O O . GLN A 1 93 ? 10.440 -4.893 -18.181 1.00 98.06 93 GLN A O 1
ATOM 734 N N . ARG A 1 94 ? 8.364 -4.837 -17.328 1.00 98.12 94 ARG A N 1
ATOM 735 C CA . ARG A 1 94 ? 7.687 -5.125 -18.608 1.00 98.12 94 ARG A CA 1
ATOM 736 C C . ARG A 1 94 ? 7.951 -4.044 -19.654 1.00 98.12 94 ARG A C 1
ATOM 738 O O . ARG A 1 94 ? 8.212 -4.377 -20.807 1.00 98.12 94 ARG A O 1
ATOM 745 N N . ALA A 1 95 ? 7.934 -2.771 -19.259 1.00 98.00 95 ALA A N 1
ATOM 746 C CA . ALA A 1 95 ? 8.248 -1.663 -20.158 1.00 98.00 95 ALA A CA 1
ATOM 747 C C . ALA A 1 95 ? 9.695 -1.735 -20.681 1.00 98.00 95 ALA A C 1
ATOM 749 O O . ALA A 1 95 ? 9.924 -1.524 -21.872 1.00 98.00 95 ALA A O 1
ATOM 750 N N . PHE A 1 96 ? 10.665 -2.092 -19.830 1.00 97.69 96 PHE A N 1
ATOM 751 C CA . PHE A 1 96 ? 12.051 -2.308 -20.263 1.00 97.69 96 PHE A CA 1
ATOM 752 C C . PHE A 1 96 ? 12.201 -3.496 -21.214 1.00 97.69 96 PHE A C 1
ATOM 754 O O . PHE A 1 96 ? 12.939 -3.387 -22.191 1.00 97.69 96 PHE A O 1
ATOM 761 N N . VAL A 1 97 ? 11.494 -4.605 -20.972 1.00 97.38 97 VAL A N 1
ATOM 762 C CA . VAL A 1 97 ? 11.498 -5.763 -21.882 1.00 97.38 97 VAL A CA 1
ATOM 763 C C . VAL A 1 97 ? 10.932 -5.379 -23.251 1.00 97.38 97 VAL A C 1
ATOM 765 O O . VAL A 1 97 ? 11.608 -5.578 -24.257 1.00 97.38 97 VAL A O 1
ATOM 768 N N . ALA A 1 98 ? 9.763 -4.731 -23.296 1.00 97.31 98 ALA A N 1
ATOM 769 C CA . ALA A 1 98 ? 9.152 -4.271 -24.546 1.00 97.31 98 ALA A CA 1
ATOM 770 C C . ALA A 1 98 ? 10.045 -3.265 -25.301 1.00 97.31 98 ALA A C 1
ATOM 772 O O . ALA A 1 98 ? 10.170 -3.303 -26.529 1.00 97.31 98 ALA A O 1
ATOM 773 N N . ARG A 1 99 ? 10.727 -2.374 -24.569 1.00 96.06 99 ARG A N 1
ATOM 774 C CA . ARG A 1 99 ? 11.717 -1.469 -25.164 1.00 96.06 99 ARG A CA 1
ATOM 775 C C . ARG A 1 99 ? 12.920 -2.231 -25.723 1.00 96.06 99 ARG A C 1
ATOM 777 O O . ARG A 1 99 ? 13.395 -1.899 -26.804 1.00 96.06 99 ARG A O 1
ATOM 784 N N . GLY A 1 100 ? 13.378 -3.263 -25.017 1.00 95.81 100 GLY A N 1
ATOM 785 C CA . GLY A 1 100 ? 14.464 -4.140 -25.445 1.00 95.81 100 GLY A CA 1
ATOM 786 C C . GLY A 1 100 ? 14.184 -4.893 -26.743 1.00 95.81 100 GLY A C 1
ATOM 787 O O . GLY A 1 100 ? 15.118 -5.082 -27.521 1.00 95.81 100 GLY A O 1
ATOM 788 N N . GLU A 1 101 ? 12.928 -5.267 -26.992 1.00 95.19 101 GLU A N 1
ATOM 789 C CA . GLU A 1 101 ? 12.478 -5.841 -28.267 1.00 95.19 101 GLU A CA 1
ATOM 790 C C . GLU A 1 101 ? 12.486 -4.799 -29.393 1.00 95.19 101 GLU A C 1
ATOM 792 O O . GLU A 1 101 ? 12.941 -5.082 -30.499 1.00 95.19 101 GLU A O 1
ATOM 797 N N . THR A 1 102 ? 12.035 -3.574 -29.103 1.00 96.44 102 THR A N 1
ATOM 798 C CA . THR A 1 102 ? 12.004 -2.473 -30.083 1.00 96.44 102 THR A CA 1
ATOM 799 C C . THR A 1 102 ? 13.409 -2.048 -30.514 1.00 96.44 102 THR A C 1
ATOM 801 O O . THR A 1 102 ? 13.648 -1.791 -31.690 1.00 96.44 102 THR A O 1
ATOM 804 N N . ASP A 1 103 ? 14.349 -1.988 -29.569 1.00 96.25 103 ASP A N 1
ATOM 805 C CA . ASP A 1 103 ? 15.734 -1.575 -29.817 1.00 96.25 103 ASP A CA 1
ATOM 806 C C . ASP A 1 103 ? 16.654 -2.765 -30.179 1.00 96.25 103 ASP A C 1
ATOM 808 O O . ASP A 1 103 ? 17.881 -2.677 -30.050 1.00 96.25 103 ASP A O 1
ATOM 812 N N . ALA A 1 104 ? 16.092 -3.898 -30.615 1.00 93.75 104 ALA A N 1
ATOM 813 C CA . ALA A 1 104 ? 16.871 -5.067 -31.008 1.00 93.75 104 ALA A CA 1
ATOM 814 C C . ALA A 1 104 ? 17.848 -4.733 -32.152 1.00 93.75 104 ALA A C 1
ATOM 816 O O . ALA A 1 104 ? 17.490 -4.110 -33.151 1.00 93.75 104 ALA A O 1
ATOM 817 N N . GLY A 1 105 ? 19.111 -5.143 -32.002 1.00 93.69 105 GLY A N 1
ATOM 818 C CA . GLY A 1 105 ? 20.175 -4.854 -32.970 1.00 93.69 105 GLY A CA 1
ATOM 819 C C . GLY A 1 105 ? 20.757 -3.436 -32.898 1.00 93.69 105 GLY A C 1
ATOM 820 O O . GLY A 1 105 ? 21.762 -3.168 -33.557 1.00 93.69 105 GLY A O 1
ATOM 821 N N . VAL A 1 106 ? 20.203 -2.536 -32.075 1.00 97.50 106 VAL A N 1
ATOM 822 C CA . VAL A 1 106 ? 20.808 -1.222 -31.819 1.00 97.50 106 VAL A CA 1
ATOM 823 C C . VAL A 1 106 ? 22.064 -1.400 -30.968 1.00 97.50 106 VAL A C 1
ATOM 825 O O . VAL A 1 106 ? 22.026 -2.013 -29.900 1.00 97.50 106 VAL A O 1
ATOM 828 N N . ILE A 1 107 ? 23.181 -0.832 -31.424 1.00 97.19 107 ILE A N 1
ATOM 829 C CA . ILE A 1 107 ? 24.461 -0.865 -30.712 1.00 97.19 107 ILE A CA 1
ATOM 830 C C . ILE A 1 107 ? 24.685 0.458 -29.981 1.00 97.19 107 ILE A C 1
ATOM 832 O O . ILE A 1 107 ? 24.640 1.531 -30.582 1.00 97.19 107 ILE A O 1
ATOM 836 N N . LEU A 1 108 ? 24.964 0.373 -28.682 1.00 94.31 108 LEU A N 1
ATOM 837 C CA . LEU A 1 108 ? 25.310 1.497 -27.819 1.00 94.31 108 LEU A CA 1
ATOM 838 C C . LEU A 1 108 ? 26.765 1.366 -27.342 1.00 94.31 108 LEU A C 1
ATOM 840 O O . LEU A 1 108 ? 27.244 0.251 -27.123 1.00 94.31 108 LEU A O 1
ATOM 844 N N . PRO A 1 109 ? 27.486 2.478 -27.125 1.00 95.81 109 PRO A N 1
ATOM 845 C CA . PRO A 1 109 ? 28.743 2.424 -26.391 1.00 95.81 109 PRO A CA 1
ATOM 846 C C . PRO A 1 109 ? 28.457 2.095 -24.919 1.00 95.81 109 PRO A C 1
ATOM 848 O O . PRO A 1 109 ? 27.685 2.800 -24.268 1.00 95.81 109 PRO A O 1
ATOM 851 N N . ALA A 1 110 ? 29.085 1.053 -24.368 1.00 94.69 110 ALA A N 1
ATOM 852 C CA . ALA A 1 110 ? 29.103 0.874 -22.919 1.00 94.69 110 ALA A CA 1
ATOM 853 C C . ALA A 1 110 ? 30.004 1.929 -22.274 1.00 94.69 110 ALA A C 1
ATOM 855 O O . ALA A 1 110 ? 30.931 2.443 -22.906 1.00 94.69 110 ALA A O 1
ATOM 856 N N . TYR A 1 111 ? 29.756 2.226 -21.000 1.00 95.00 111 TYR A N 1
ATOM 857 C CA . TYR A 1 111 ? 30.538 3.201 -20.251 1.00 95.00 111 TYR A CA 1
ATOM 858 C C . TYR A 1 111 ? 31.087 2.602 -18.962 1.00 95.00 111 TYR A C 1
ATOM 860 O O . TYR A 1 111 ? 30.352 2.018 -18.169 1.00 95.00 111 TYR A O 1
ATOM 868 N N . THR A 1 112 ? 32.375 2.828 -18.724 1.00 95.25 112 THR A N 1
ATOM 869 C CA . THR A 1 112 ? 33.054 2.558 -17.451 1.00 95.25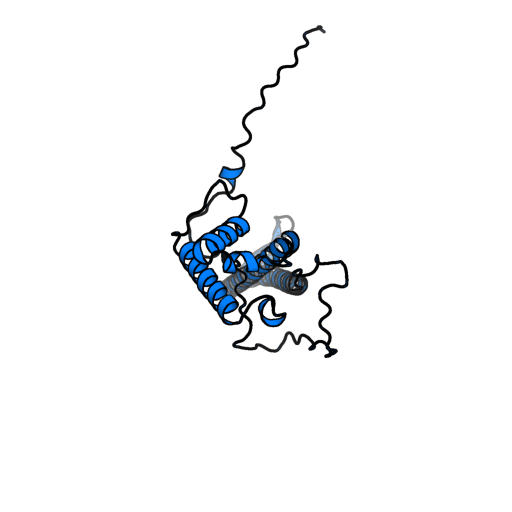 112 THR A CA 1
ATOM 870 C C . THR A 1 112 ? 33.800 3.818 -17.048 1.00 95.25 112 THR A C 1
ATOM 872 O O . THR A 1 112 ? 34.477 4.407 -17.886 1.00 95.25 112 THR A O 1
ATOM 875 N N . HIS A 1 113 ? 33.650 4.280 -15.804 1.00 95.81 113 HIS A N 1
ATOM 876 C CA . HIS A 1 113 ? 34.162 5.596 -15.378 1.00 95.81 113 HIS A CA 1
ATOM 877 C 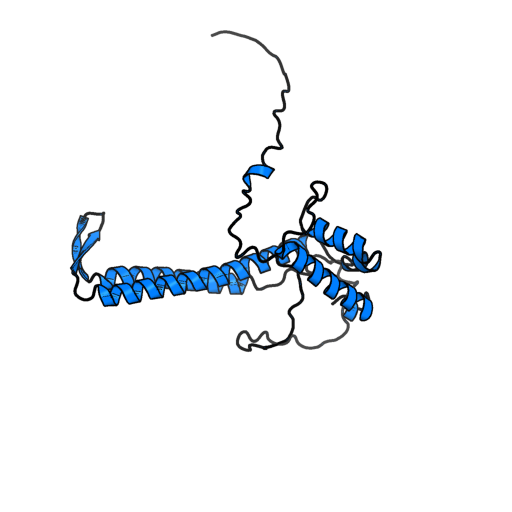C . HIS A 1 113 ? 33.701 6.753 -16.291 1.00 95.81 113 HIS A C 1
ATOM 879 O O . HIS A 1 113 ? 34.436 7.711 -16.514 1.00 95.81 113 HIS A O 1
ATOM 885 N N . LEU A 1 114 ? 32.492 6.637 -16.860 1.00 93.50 114 LEU A N 1
ATOM 886 C CA . LEU A 1 114 ? 31.935 7.557 -17.866 1.00 93.50 114 LEU A CA 1
ATOM 887 C C . LEU A 1 114 ? 32.772 7.695 -19.153 1.00 93.50 114 LEU A C 1
ATOM 889 O O . LEU A 1 114 ? 32.535 8.601 -19.947 1.00 93.50 114 LEU A O 1
ATOM 893 N N . GLN A 1 115 ? 33.700 6.772 -19.405 1.00 95.94 115 GLN A N 1
ATOM 894 C CA . GLN A 1 115 ? 34.449 6.671 -20.653 1.00 95.94 115 GLN A CA 1
ATOM 895 C C . GLN A 1 115 ? 33.886 5.551 -21.520 1.00 95.94 115 GLN A C 1
ATOM 897 O O . GLN A 1 115 ? 33.450 4.520 -21.002 1.00 95.94 115 GLN A O 1
ATOM 902 N N . ARG A 1 116 ? 33.891 5.763 -22.841 1.00 96.12 116 ARG A N 1
ATOM 903 C CA . ARG A 1 116 ? 33.428 4.767 -23.813 1.00 96.12 116 ARG A CA 1
ATOM 904 C C . ARG A 1 116 ? 34.302 3.516 -23.713 1.00 96.12 116 ARG A C 1
ATOM 906 O O . ARG A 1 116 ? 35.520 3.602 -23.833 1.00 96.12 116 ARG A O 1
ATOM 913 N N . ALA A 1 117 ? 33.658 2.379 -23.506 1.00 94.19 117 ALA A N 1
ATOM 914 C CA . ALA A 1 117 ? 34.265 1.061 -23.445 1.00 94.19 117 ALA A CA 1
ATOM 915 C C . ALA A 1 117 ? 33.836 0.244 -24.679 1.00 94.19 117 ALA A C 1
ATOM 917 O O . ALA A 1 117 ? 33.796 0.764 -25.795 1.00 94.19 117 ALA A O 1
ATOM 918 N N . GLN A 1 118 ? 33.527 -1.040 -24.492 1.00 95.06 118 GLN A N 1
ATOM 919 C CA . GLN A 1 118 ? 33.103 -1.928 -25.572 1.00 95.06 118 GLN A CA 1
ATOM 920 C C . GLN A 1 118 ? 31.681 -1.600 -26.070 1.00 95.06 118 GLN A C 1
ATOM 922 O O . GLN A 1 118 ? 30.843 -1.145 -25.288 1.00 95.06 118 GLN A O 1
ATOM 927 N N . PRO A 1 119 ? 31.372 -1.838 -27.355 1.00 95.69 119 PRO A N 1
ATOM 928 C CA . PRO A 1 119 ? 30.003 -1.777 -27.853 1.00 95.69 119 PRO A CA 1
ATOM 929 C C . PRO A 1 119 ? 29.140 -2.875 -27.222 1.00 95.69 119 PRO A C 1
ATOM 931 O O . PRO A 1 119 ? 29.577 -4.018 -27.093 1.00 95.69 119 PRO A O 1
ATOM 934 N N . VAL A 1 120 ? 27.908 -2.535 -26.860 1.00 95.38 120 VAL A N 1
ATOM 935 C CA . VAL A 1 120 ? 26.904 -3.457 -26.312 1.00 95.38 120 VAL A CA 1
ATOM 936 C C . VAL A 1 120 ? 25.582 -3.279 -27.043 1.00 95.38 120 VAL A C 1
ATOM 938 O O . VAL A 1 120 ? 25.332 -2.235 -27.644 1.00 95.38 120 VAL A O 1
ATOM 941 N N . GLN A 1 121 ? 24.713 -4.284 -26.989 1.00 95.62 121 GLN A N 1
ATOM 942 C CA . GLN A 1 121 ? 23.362 -4.136 -27.531 1.00 95.62 121 GLN A CA 1
ATOM 943 C C . GLN A 1 121 ? 22.502 -3.299 -26.579 1.00 95.62 121 GLN A C 1
ATOM 945 O O . GLN A 1 121 ? 22.565 -3.484 -25.361 1.00 95.62 121 GLN A O 1
ATOM 950 N N . ALA A 1 122 ? 21.649 -2.427 -27.115 1.00 95.94 122 ALA A N 1
ATOM 951 C CA . ALA A 1 122 ? 20.701 -1.645 -26.321 1.00 95.94 122 ALA A CA 1
ATOM 952 C C . ALA A 1 122 ? 19.828 -2.542 -25.424 1.00 95.94 122 ALA A C 1
ATOM 954 O O . ALA A 1 122 ? 19.612 -2.232 -24.255 1.00 95.94 122 ALA A O 1
ATOM 955 N N . THR A 1 123 ? 19.430 -3.718 -25.918 1.00 96.19 123 THR A N 1
ATOM 956 C CA . THR A 1 123 ? 18.696 -4.734 -25.150 1.00 96.19 123 THR A CA 1
ATOM 957 C C . THR A 1 123 ? 19.426 -5.151 -23.867 1.00 96.19 123 THR A C 1
ATOM 959 O O . THR A 1 123 ? 18.792 -5.270 -22.821 1.00 96.19 123 THR A O 1
ATOM 962 N N . GLN A 1 124 ? 20.758 -5.307 -23.890 1.00 94.31 124 GLN A N 1
ATOM 963 C CA . GLN A 1 124 ? 21.531 -5.632 -22.681 1.00 94.31 124 GLN A CA 1
ATOM 964 C C . GLN A 1 124 ? 21.466 -4.504 -21.647 1.00 94.31 124 GLN A C 1
ATOM 966 O O . GLN A 1 124 ? 21.413 -4.776 -20.449 1.00 94.31 124 GLN A O 1
ATOM 971 N N . TYR A 1 125 ? 21.431 -3.246 -22.094 1.00 94.44 125 TYR A N 1
ATOM 972 C CA . TYR A 1 125 ? 21.288 -2.096 -21.205 1.00 94.44 125 TYR A CA 1
ATOM 973 C C . TYR A 1 125 ? 19.926 -2.101 -20.502 1.00 94.44 125 TYR A C 1
ATOM 975 O O . TYR A 1 125 ? 19.870 -1.971 -19.280 1.00 94.44 125 TYR A O 1
ATOM 983 N N . TRP A 1 126 ? 18.839 -2.323 -21.244 1.00 95.56 126 TRP A N 1
ATOM 984 C CA . TRP A 1 126 ? 17.488 -2.392 -20.679 1.00 95.56 126 TRP A CA 1
ATOM 985 C C . TRP A 1 126 ? 17.321 -3.562 -19.703 1.00 95.56 126 TRP A C 1
ATOM 987 O O . TRP A 1 126 ? 16.866 -3.368 -18.574 1.00 95.56 126 TRP A O 1
ATOM 997 N N . LEU A 1 127 ? 17.778 -4.758 -20.084 1.00 96.06 127 LEU A N 1
ATOM 998 C CA . LEU A 1 127 ? 17.697 -5.947 -19.230 1.00 96.06 127 LEU A CA 1
ATOM 999 C C . LEU A 1 127 ? 18.562 -5.827 -17.968 1.00 96.06 127 LEU A C 1
ATOM 1001 O O . LEU A 1 127 ? 18.176 -6.327 -16.913 1.00 96.06 127 LEU A O 1
ATOM 1005 N N . ALA A 1 128 ? 19.677 -5.090 -18.014 1.00 96.19 128 ALA A N 1
ATOM 1006 C CA . ALA A 1 128 ? 20.472 -4.821 -16.817 1.00 96.19 128 ALA A CA 1
ATOM 1007 C C . ALA A 1 128 ? 19.684 -4.054 -15.738 1.00 96.19 128 ALA A C 1
ATOM 1009 O O . ALA A 1 128 ? 19.955 -4.229 -14.547 1.00 96.19 128 ALA A O 1
ATOM 1010 N N . TYR A 1 129 ? 18.710 -3.218 -16.118 1.00 96.31 129 TYR A N 1
ATOM 1011 C CA . TYR A 1 129 ? 17.791 -2.594 -15.162 1.00 96.31 129 TYR A CA 1
ATOM 1012 C C . TYR A 1 129 ? 16.716 -3.567 -14.681 1.00 96.31 129 TYR A C 1
ATOM 1014 O O . TYR A 1 129 ? 16.426 -3.566 -13.485 1.00 96.31 129 TYR A O 1
ATOM 1022 N N . CYS A 1 130 ? 16.197 -4.444 -15.547 1.00 97.31 130 CYS A N 1
ATOM 1023 C CA . CYS A 1 130 ? 15.267 -5.499 -15.130 1.00 97.31 130 CYS A CA 1
ATOM 1024 C C . CYS A 1 130 ? 15.843 -6.346 -13.989 1.00 97.31 130 CYS A C 1
ATOM 1026 O O . CYS A 1 130 ? 15.174 -6.516 -12.973 1.00 97.31 130 CYS A O 1
ATOM 1028 N N . GLU A 1 131 ? 17.099 -6.781 -14.113 1.00 97.06 131 GLU A N 1
ATOM 1029 C CA . GLU A 1 131 ? 17.813 -7.559 -13.090 1.00 97.06 131 GLU A CA 1
ATOM 1030 C C . GLU A 1 131 ? 18.021 -6.788 -11.777 1.00 97.06 131 GLU A C 1
ATOM 1032 O O . GLU A 1 131 ? 18.031 -7.364 -10.687 1.00 97.06 131 GLU A O 1
ATOM 1037 N N . LYS A 1 132 ? 18.221 -5.464 -11.850 1.00 97.44 132 LYS A N 1
ATOM 1038 C CA . LYS A 1 132 ? 18.324 -4.618 -10.649 1.00 97.44 132 LYS A CA 1
ATOM 1039 C C . LYS A 1 132 ? 16.997 -4.583 -9.904 1.00 97.44 132 LYS A C 1
ATOM 1041 O O . LYS A 1 132 ? 16.985 -4.853 -8.705 1.00 97.44 132 LYS A O 1
ATOM 1046 N N . PHE A 1 133 ? 15.911 -4.321 -10.627 1.00 97.94 133 PHE A N 1
ATOM 1047 C CA . PHE A 1 133 ? 14.577 -4.260 -10.042 1.00 97.94 133 PHE A CA 1
ATOM 1048 C C . PHE A 1 133 ? 14.085 -5.623 -9.562 1.00 97.94 133 PHE A C 1
ATOM 1050 O O . PHE A 1 133 ? 13.397 -5.678 -8.551 1.00 97.94 133 PHE A O 1
ATOM 1057 N N . ASP A 1 134 ? 14.492 -6.723 -10.195 1.00 97.81 134 ASP A N 1
ATOM 1058 C CA . ASP A 1 134 ? 14.126 -8.065 -9.737 1.00 97.81 134 ASP A CA 1
ATOM 1059 C C . ASP A 1 134 ? 14.668 -8.352 -8.328 1.00 97.81 134 ASP A C 1
ATOM 1061 O O . ASP A 1 134 ? 13.939 -8.779 -7.431 1.00 97.81 134 ASP A O 1
ATOM 1065 N N . ARG A 1 135 ? 15.927 -7.970 -8.069 1.00 98.38 135 ARG A N 1
ATOM 1066 C CA . ARG A 1 135 ? 16.500 -8.038 -6.716 1.00 98.38 135 ARG A CA 1
ATOM 1067 C C . ARG A 1 135 ? 15.760 -7.146 -5.721 1.00 98.38 135 ARG A C 1
ATOM 1069 O O . ARG A 1 135 ? 15.633 -7.520 -4.556 1.00 98.38 135 ARG A O 1
ATOM 1076 N N . ASP A 1 136 ? 15.291 -5.975 -6.147 1.00 98.19 136 ASP A N 1
ATOM 1077 C CA . ASP A 1 136 ? 14.514 -5.077 -5.286 1.00 98.19 136 ASP A CA 1
ATOM 1078 C C . ASP A 1 136 ? 13.140 -5.660 -4.947 1.00 98.19 136 ASP A C 1
ATOM 1080 O O . ASP A 1 136 ? 12.727 -5.606 -3.788 1.00 98.19 136 ASP A O 1
ATOM 1084 N N . ARG A 1 137 ? 12.480 -6.318 -5.904 1.00 98.00 137 ARG A N 1
ATOM 1085 C CA . ARG A 1 137 ? 11.245 -7.077 -5.663 1.00 98.00 137 ARG A CA 1
ATOM 1086 C C . ARG A 1 137 ? 11.466 -8.233 -4.688 1.00 98.00 137 ARG A C 1
ATOM 1088 O O . ARG A 1 137 ? 10.670 -8.417 -3.770 1.00 98.00 137 ARG A O 1
ATOM 1095 N N . GLY A 1 138 ? 12.599 -8.932 -4.786 1.00 98.00 138 GLY A N 1
ATOM 1096 C CA . GLY A 1 138 ? 13.015 -9.924 -3.787 1.00 98.00 138 GLY A CA 1
ATOM 1097 C C . GLY A 1 138 ? 13.126 -9.337 -2.371 1.00 98.00 138 GLY A C 1
ATOM 1098 O O . GLY A 1 138 ? 12.581 -9.893 -1.418 1.00 98.00 138 GLY A O 1
ATOM 1099 N N . ARG A 1 139 ? 13.744 -8.155 -2.223 1.00 98.44 139 ARG A N 1
ATOM 1100 C CA . ARG A 1 139 ? 13.824 -7.450 -0.927 1.00 98.44 139 ARG A CA 1
ATOM 1101 C C . ARG A 1 139 ? 12.449 -7.044 -0.401 1.00 98.44 139 ARG A C 1
ATOM 1103 O O . ARG A 1 139 ? 12.204 -7.149 0.800 1.00 98.44 139 ARG A O 1
ATOM 1110 N N . LEU A 1 140 ? 11.552 -6.585 -1.273 1.00 98.19 140 LEU A N 1
ATOM 1111 C CA . LEU A 1 140 ? 10.176 -6.250 -0.900 1.00 98.19 140 LEU A CA 1
ATOM 1112 C C . LEU A 1 140 ? 9.409 -7.482 -0.408 1.00 98.19 140 LEU A C 1
ATOM 1114 O O . LEU A 1 140 ? 8.730 -7.396 0.617 1.00 98.19 140 LEU A O 1
ATOM 1118 N N . ALA A 1 141 ? 9.567 -8.629 -1.071 1.00 97.81 141 ALA A N 1
ATOM 1119 C CA . ALA A 1 141 ? 8.963 -9.890 -0.652 1.00 97.81 141 ALA A CA 1
ATOM 1120 C C . ALA A 1 141 ? 9.452 -10.328 0.743 1.00 97.81 141 ALA A C 1
ATOM 1122 O O . ALA A 1 141 ? 8.639 -10.661 1.612 1.00 97.81 141 ALA A O 1
ATOM 1123 N N . ASP A 1 142 ? 10.759 -10.241 1.004 1.00 98.00 142 ASP A N 1
ATOM 1124 C CA . ASP A 1 142 ? 11.337 -10.535 2.320 1.00 98.00 142 ASP A CA 1
ATOM 1125 C C . ASP A 1 142 ? 10.828 -9.578 3.406 1.00 98.00 142 ASP A C 1
ATOM 1127 O O . ASP A 1 142 ? 10.449 -10.004 4.505 1.00 98.00 142 ASP A O 1
ATOM 1131 N N . CYS A 1 143 ? 10.791 -8.275 3.107 1.00 97.06 143 CYS A N 1
ATOM 1132 C CA . CYS A 1 143 ? 10.240 -7.257 3.998 1.00 97.06 143 CYS A CA 1
ATOM 1133 C C . CYS A 1 143 ? 8.774 -7.545 4.323 1.00 97.06 143 CYS A C 1
ATOM 1135 O O . CYS A 1 143 ? 8.394 -7.531 5.494 1.00 97.06 143 CYS A O 1
ATOM 1137 N N . ARG A 1 144 ? 7.964 -7.872 3.311 1.00 96.44 144 ARG A N 1
ATOM 1138 C CA . ARG A 1 144 ? 6.555 -8.236 3.478 1.00 96.44 144 ARG A CA 1
ATOM 1139 C C . ARG A 1 144 ? 6.383 -9.445 4.390 1.00 96.44 144 ARG A C 1
ATOM 1141 O O . ARG A 1 144 ? 5.523 -9.422 5.270 1.00 96.44 144 ARG A O 1
ATOM 1148 N N . ASN A 1 145 ? 7.208 -10.476 4.225 1.00 95.62 145 ASN A N 1
ATOM 1149 C CA . ASN A 1 145 ? 7.159 -11.658 5.081 1.00 95.62 145 ASN A CA 1
ATOM 1150 C C . ASN A 1 145 ? 7.415 -11.299 6.558 1.00 95.62 145 ASN A C 1
ATOM 1152 O O . ASN A 1 145 ? 6.648 -11.679 7.440 1.00 95.62 145 ASN A O 1
ATOM 1156 N N . ARG A 1 146 ? 8.440 -10.483 6.833 1.00 94.88 146 ARG A N 1
ATOM 1157 C CA . ARG A 1 146 ? 8.771 -10.018 8.197 1.00 94.88 146 ARG A CA 1
ATOM 1158 C C . ARG A 1 146 ? 7.704 -9.095 8.788 1.00 94.88 146 ARG A C 1
ATOM 1160 O O . ARG A 1 146 ? 7.484 -9.084 9.999 1.00 94.88 146 ARG A O 1
ATOM 1167 N N . LEU A 1 147 ? 7.054 -8.306 7.938 1.00 93.25 147 LEU A N 1
ATOM 1168 C CA . LEU A 1 147 ? 6.015 -7.362 8.329 1.00 93.25 147 LEU A CA 1
ATOM 1169 C C . LEU A 1 147 ? 4.731 -8.067 8.782 1.00 93.25 147 LEU A C 1
ATOM 1171 O O . LEU A 1 147 ? 4.086 -7.592 9.717 1.00 93.25 147 LEU A O 1
ATOM 1175 N N . ASN A 1 148 ? 4.403 -9.218 8.185 1.00 92.19 148 ASN A N 1
ATOM 1176 C CA . ASN A 1 148 ? 3.188 -10.008 8.432 1.00 92.19 148 ASN A CA 1
ATOM 1177 C C . ASN A 1 148 ? 3.191 -10.778 9.771 1.00 92.19 148 ASN A C 1
ATOM 1179 O O . ASN A 1 148 ? 2.676 -11.888 9.884 1.00 92.19 148 ASN A O 1
ATOM 1183 N N . VAL A 1 149 ? 3.729 -10.154 10.818 1.00 90.44 149 VAL A N 1
ATOM 1184 C CA . VAL A 1 149 ? 3.612 -10.585 12.212 1.00 90.44 149 VAL A CA 1
ATOM 1185 C C . VAL A 1 149 ? 2.771 -9.552 12.954 1.00 90.44 149 VAL A C 1
ATOM 1187 O O . VAL A 1 149 ? 3.202 -8.407 13.132 1.00 90.44 149 VAL A O 1
ATOM 1190 N N . SER A 1 150 ? 1.572 -9.945 13.386 1.00 86.88 150 SER A N 1
ATOM 1191 C CA . SER A 1 150 ? 0.638 -9.039 14.063 1.00 86.88 150 SER A CA 1
ATOM 1192 C C . SER A 1 150 ? 1.155 -8.634 15.453 1.00 86.88 150 SER A C 1
ATOM 1194 O O . SER A 1 150 ? 1.447 -9.518 16.260 1.00 86.88 150 SER A O 1
ATOM 1196 N N . PRO A 1 151 ? 1.268 -7.325 15.758 1.00 84.50 151 PRO A N 1
ATOM 1197 C CA . PRO A 1 151 ? 1.587 -6.835 17.096 1.00 84.50 151 PRO A CA 1
ATOM 1198 C C . PRO A 1 151 ? 0.332 -6.665 17.972 1.00 84.50 151 PRO A C 1
ATOM 1200 O O . PRO A 1 151 ? 0.450 -6.367 19.159 1.00 84.50 151 PRO A O 1
ATOM 1203 N N . LEU A 1 152 ? -0.868 -6.840 17.406 1.00 79.31 152 LEU A N 1
ATOM 1204 C CA . LEU A 1 152 ? -2.128 -6.634 18.111 1.00 79.31 152 LEU A CA 1
ATOM 1205 C C . LEU A 1 152 ? -2.267 -7.621 19.281 1.00 79.31 152 LEU A C 1
ATOM 1207 O O . LEU A 1 152 ? -2.244 -8.835 19.080 1.00 79.31 152 LEU A O 1
ATOM 1211 N N . GLY A 1 153 ? -2.434 -7.095 20.498 1.00 67.25 153 GLY A N 1
ATOM 1212 C CA . GLY A 1 153 ? -2.571 -7.893 21.721 1.00 67.25 153 GLY A CA 1
ATOM 1213 C C . GLY A 1 153 ? -1.253 -8.200 22.441 1.00 67.25 153 GLY A C 1
ATOM 1214 O O . GLY A 1 153 ? -1.263 -8.939 23.425 1.00 67.25 153 GLY A O 1
ATOM 1215 N N . ALA A 1 154 ? -0.125 -7.635 21.996 1.00 61.50 154 ALA A N 1
ATOM 1216 C CA . ALA A 1 154 ? 1.182 -7.851 22.616 1.00 61.50 154 ALA A CA 1
ATOM 1217 C C . ALA A 1 154 ? 1.362 -7.121 23.964 1.00 61.50 154 ALA A C 1
ATOM 1219 O O . ALA A 1 154 ? 2.141 -7.582 24.801 1.00 61.50 154 ALA A O 1
ATOM 1220 N N . ARG A 1 155 ? 0.647 -6.013 24.216 1.00 47.12 155 ARG A N 1
ATOM 1221 C CA . ARG A 1 155 ? 0.838 -5.158 25.405 1.00 47.12 155 ARG A CA 1
ATOM 1222 C C . ARG A 1 155 ? -0.253 -5.291 26.470 1.00 47.12 155 ARG A C 1
ATOM 1224 O O . ARG A 1 155 ? -0.407 -4.406 27.307 1.00 47.12 155 ARG A O 1
ATOM 1231 N N . HIS A 1 156 ? -0.961 -6.420 26.519 1.00 38.84 156 HIS A N 1
ATOM 1232 C CA . HIS A 1 156 ? -1.797 -6.775 27.674 1.00 38.84 156 HIS A CA 1
ATOM 1233 C C . HIS A 1 156 ? -1.179 -7.919 28.498 1.00 38.84 156 HIS A C 1
ATOM 1235 O O . HIS A 1 156 ? -1.726 -9.011 28.625 1.00 38.84 156 HIS A O 1
ATOM 1241 N N . LEU A 1 157 ? 0.001 -7.649 29.066 1.00 29.47 157 LEU A N 1
ATOM 1242 C CA . LEU A 1 157 ? 0.559 -8.371 30.215 1.00 29.47 157 LEU A CA 1
ATOM 1243 C C . LEU A 1 157 ? 0.190 -7.550 31.466 1.00 29.47 157 LEU A C 1
ATOM 1245 O O . LEU A 1 157 ? 0.596 -6.394 31.563 1.00 29.47 157 LEU A O 1
ATOM 1249 N N . PRO A 1 158 ? -0.622 -8.105 32.382 1.00 31.36 158 PRO A N 1
ATOM 1250 C CA . PRO A 1 158 ? -0.205 -9.258 33.163 1.00 31.36 158 PRO A CA 1
ATOM 1251 C C . PRO A 1 158 ? -0.861 -10.556 32.692 1.00 31.36 158 PRO A C 1
ATOM 1253 O O . PRO A 1 158 ? -2.036 -10.619 32.342 1.00 31.36 158 PRO A O 1
ATOM 1256 N N . ALA A 1 159 ? -0.071 -11.624 32.733 1.00 34.06 159 ALA A N 1
ATOM 1257 C CA . ALA A 1 159 ? -0.347 -12.960 32.219 1.00 34.06 159 ALA A CA 1
ATOM 1258 C C . ALA A 1 159 ? -1.494 -13.731 32.923 1.00 34.06 159 ALA A C 1
ATOM 1260 O O . ALA A 1 159 ? -1.356 -14.932 33.175 1.00 34.06 159 ALA A O 1
ATOM 1261 N N . ARG A 1 160 ? -2.631 -13.118 33.281 1.00 31.41 160 ARG A N 1
ATOM 1262 C CA . ARG A 1 160 ? -3.704 -13.851 33.982 1.00 31.41 160 ARG A CA 1
ATOM 1263 C C . ARG A 1 160 ? -5.160 -13.520 33.651 1.00 31.41 160 ARG A C 1
ATOM 1265 O O . ARG A 1 160 ? -5.998 -14.300 34.079 1.00 31.41 160 ARG A O 1
ATOM 1272 N N . ALA A 1 161 ? -5.486 -12.484 32.877 1.00 34.31 161 ALA A N 1
ATOM 1273 C CA . ALA A 1 161 ? -6.899 -12.121 32.665 1.00 34.31 161 ALA A CA 1
ATOM 1274 C C . ALA A 1 161 ? -7.559 -12.726 31.407 1.00 34.31 161 ALA A C 1
ATOM 1276 O O . ALA A 1 161 ? -8.777 -12.828 31.355 1.00 34.31 161 ALA A O 1
ATOM 1277 N N . CYS A 1 162 ? -6.788 -13.174 30.412 1.00 36.34 162 CYS A N 1
ATOM 1278 C CA . CYS A 1 162 ? -7.343 -13.772 29.192 1.00 36.34 162 CYS A CA 1
ATOM 1279 C C . CYS A 1 162 ? -6.514 -14.989 28.757 1.00 36.34 162 CYS A C 1
ATOM 1281 O O . CYS A 1 162 ? -5.849 -14.993 27.726 1.00 36.34 162 CYS A O 1
ATOM 1283 N N . ARG A 1 163 ? -6.491 -16.038 29.588 1.00 35.00 163 ARG A N 1
ATOM 1284 C CA . ARG A 1 163 ? -6.168 -17.377 29.082 1.00 35.00 163 ARG A CA 1
ATOM 1285 C C . ARG A 1 163 ? -7.461 -17.929 28.514 1.00 35.00 163 ARG A C 1
ATOM 1287 O O . ARG A 1 163 ? -8.343 -18.299 29.281 1.00 35.00 163 ARG A O 1
ATOM 1294 N N . SER A 1 164 ? -7.570 -17.995 27.194 1.00 38.97 164 SER A N 1
ATOM 1295 C CA . SER A 1 164 ? -8.487 -18.945 26.584 1.00 38.97 164 SER A CA 1
ATOM 1296 C C . SER A 1 164 ? -8.073 -20.339 27.064 1.00 38.97 164 SER A C 1
ATOM 1298 O O . SER A 1 164 ? -6.999 -20.855 26.755 1.00 38.97 164 SER A O 1
ATOM 1300 N N . THR A 1 165 ? -8.894 -20.934 27.920 1.00 35.06 165 THR A N 1
ATOM 1301 C CA . THR A 1 165 ? -8.849 -22.366 28.189 1.00 35.06 165 THR A CA 1
ATOM 1302 C C . THR A 1 165 ? -9.237 -23.084 26.906 1.00 35.06 165 THR A C 1
ATOM 1304 O O . THR A 1 165 ? -10.363 -22.940 26.438 1.00 35.06 165 THR A O 1
ATOM 1307 N N . GLY A 1 166 ? -8.307 -23.842 26.331 1.00 31.06 166 GLY A N 1
ATOM 1308 C CA . GLY A 1 166 ? -8.594 -24.705 25.191 1.00 31.06 166 GLY A CA 1
ATOM 1309 C C . GLY A 1 166 ? -7.373 -24.942 24.322 1.00 31.06 166 GLY A C 1
ATOM 1310 O O . GLY A 1 166 ? -7.170 -24.277 23.314 1.00 31.06 166 GLY A O 1
ATOM 1311 N N . SER A 1 167 ? -6.566 -25.922 24.709 1.00 34.94 167 SER A N 1
ATOM 1312 C CA . SER A 1 167 ? -5.563 -26.555 23.860 1.00 34.94 167 SER A CA 1
ATOM 1313 C C . SER A 1 167 ? -6.156 -26.963 22.503 1.00 34.94 167 SER A C 1
ATOM 1315 O O . SER A 1 167 ? -6.856 -27.971 22.402 1.00 34.94 167 SER A O 1
ATOM 1317 N N . LYS A 1 168 ? -5.828 -26.221 21.445 1.00 28.48 168 LYS A N 1
ATOM 1318 C CA . LYS A 1 168 ? -5.764 -26.745 20.076 1.00 28.48 168 LYS A CA 1
ATOM 1319 C C . LYS A 1 168 ? -4.412 -26.355 19.474 1.00 28.48 168 LYS A C 1
ATOM 1321 O O . LYS A 1 168 ? -3.968 -25.224 19.690 1.00 28.48 168 LYS A O 1
ATOM 1326 N N . PRO A 1 169 ? -3.722 -27.274 18.774 1.00 30.27 169 PRO A N 1
ATOM 1327 C CA . PRO A 1 169 ? -2.460 -26.956 18.125 1.00 30.27 169 PRO A CA 1
ATOM 1328 C C . PRO A 1 169 ? -2.675 -25.805 17.139 1.00 30.27 169 PRO A C 1
ATOM 1330 O O . PRO A 1 169 ? -3.686 -25.759 16.436 1.00 30.27 169 PRO A O 1
ATOM 1333 N N . ARG A 1 170 ? -1.728 -24.859 17.127 1.00 31.83 170 ARG A N 1
ATOM 1334 C CA . ARG A 1 170 ? -1.693 -23.751 16.165 1.00 31.83 170 ARG A CA 1
ATOM 1335 C C . ARG A 1 170 ? -1.847 -24.338 14.756 1.00 31.83 170 ARG A C 1
ATOM 1337 O O . ARG A 1 170 ? -1.073 -25.241 14.428 1.00 31.83 170 ARG A O 1
ATOM 1344 N N . PRO A 1 171 ? -2.786 -23.864 13.918 1.00 30.72 171 PRO A N 1
ATOM 1345 C CA . PRO A 1 171 ? -2.752 -24.217 12.511 1.00 30.72 171 PRO A CA 1
ATOM 1346 C C . PRO A 1 171 ? -1.416 -23.723 11.966 1.00 30.72 171 PRO A C 1
ATOM 1348 O O . PRO A 1 171 ? -1.050 -22.563 12.170 1.00 30.72 171 PRO A O 1
ATOM 1351 N N . ASN A 1 172 ? -0.670 -24.620 11.327 1.00 29.95 172 ASN A N 1
ATOM 1352 C CA . ASN A 1 172 ? 0.474 -24.244 10.517 1.00 29.95 172 ASN A CA 1
ATOM 1353 C C . ASN A 1 172 ? -0.011 -23.178 9.521 1.00 29.95 172 ASN A C 1
ATOM 1355 O O . ASN A 1 172 ? -0.947 -23.438 8.762 1.00 29.95 172 ASN A O 1
ATOM 1359 N N . TRP A 1 173 ? 0.544 -21.967 9.593 1.00 33.38 173 TRP A N 1
ATOM 1360 C CA . TRP A 1 173 ? 0.238 -20.907 8.639 1.00 33.38 173 TRP A CA 1
ATOM 1361 C C . TRP A 1 173 ? 0.847 -21.313 7.297 1.00 33.38 173 TRP A C 1
ATOM 1363 O O . TRP A 1 173 ? 2.033 -21.122 7.044 1.00 33.38 173 TRP A O 1
ATOM 1373 N N . ASP A 1 174 ? 0.027 -21.958 6.475 1.00 29.48 174 ASP A N 1
ATOM 1374 C CA . ASP A 1 174 ? 0.354 -22.333 5.110 1.00 29.48 174 ASP A CA 1
ATOM 1375 C C . ASP A 1 174 ? 0.208 -21.094 4.217 1.00 29.48 174 ASP A C 1
ATOM 1377 O O . ASP A 1 174 ? -0.901 -20.688 3.864 1.00 29.48 174 ASP A O 1
ATOM 1381 N N . SER A 1 175 ? 1.340 -20.484 3.862 1.00 34.44 175 SER A N 1
ATOM 1382 C CA . SER A 1 175 ? 1.424 -19.298 3.001 1.00 34.44 175 SER A CA 1
ATOM 1383 C C . SER A 1 175 ? 0.963 -19.538 1.556 1.00 34.44 175 SER A C 1
ATOM 1385 O O . SER A 1 175 ? 0.938 -18.591 0.770 1.00 34.44 175 SER A O 1
ATOM 1387 N N . THR A 1 176 ? 0.588 -20.771 1.191 1.00 29.92 176 THR A N 1
ATOM 1388 C CA . THR A 1 176 ? 0.198 -21.140 -0.179 1.00 29.92 176 THR A CA 1
ATOM 1389 C C . THR A 1 176 ? -1.306 -21.316 -0.386 1.00 29.92 176 THR A C 1
ATOM 1391 O O . THR A 1 176 ? -1.771 -21.341 -1.528 1.00 29.92 176 THR A O 1
ATOM 1394 N N . ARG A 1 177 ? -2.114 -21.362 0.681 1.00 26.50 177 ARG A N 1
ATOM 1395 C CA . ARG A 1 177 ? -3.577 -21.411 0.550 1.00 26.50 177 ARG A CA 1
ATOM 1396 C C . ARG A 1 177 ? -4.131 -19.999 0.457 1.00 26.50 177 ARG A C 1
ATOM 1398 O O . ARG A 1 177 ? -4.116 -19.265 1.434 1.00 26.50 177 ARG A O 1
ATOM 1405 N N . ARG A 1 178 ? -4.680 -19.635 -0.703 1.00 34.06 178 ARG A N 1
ATOM 1406 C CA . ARG A 1 178 ? -5.661 -18.546 -0.805 1.00 34.06 178 ARG A CA 1
ATOM 1407 C C . ARG A 1 178 ? -6.997 -19.054 -0.247 1.00 34.06 178 ARG A C 1
ATOM 1409 O O . ARG A 1 178 ? -7.594 -19.910 -0.899 1.00 34.06 178 ARG A O 1
ATOM 1416 N N . PRO A 1 179 ? -7.530 -18.543 0.876 1.00 27.20 179 PRO A N 1
ATOM 1417 C CA . PRO A 1 179 ? -8.960 -18.570 1.087 1.00 27.20 179 PRO A CA 1
ATOM 1418 C C . PRO A 1 179 ? -9.525 -17.307 0.437 1.00 27.20 179 PRO A C 1
ATOM 1420 O O . PRO A 1 179 ? -9.380 -16.195 0.945 1.00 27.20 179 PRO A O 1
ATOM 1423 N N . ALA A 1 180 ? -10.171 -17.479 -0.714 1.00 29.55 180 ALA A N 1
ATOM 1424 C CA . ALA A 1 180 ? -11.260 -16.582 -1.058 1.00 29.55 180 ALA A CA 1
ATOM 1425 C C . ALA A 1 180 ? -12.247 -16.621 0.124 1.00 29.55 180 ALA A C 1
ATOM 1427 O O . ALA A 1 180 ? -12.573 -17.704 0.606 1.00 29.55 180 ALA A O 1
ATOM 1428 N N . THR A 1 181 ? -12.656 -15.456 0.625 1.00 28.19 181 THR A N 1
ATOM 1429 C CA . THR A 1 181 ? -13.687 -15.278 1.665 1.00 28.19 181 THR A CA 1
ATOM 1430 C C . THR A 1 181 ? -13.384 -15.885 3.044 1.00 28.19 181 THR A C 1
ATOM 1432 O O . THR A 1 181 ? -13.864 -16.961 3.369 1.00 28.19 181 THR A O 1
ATOM 1435 N N . ALA A 1 182 ? -12.626 -15.177 3.887 1.00 26.06 182 ALA A N 1
ATOM 1436 C CA . ALA A 1 182 ? -12.850 -15.095 5.339 1.00 26.06 182 ALA A CA 1
ATOM 1437 C C . ALA A 1 182 ? -11.774 -14.194 5.964 1.00 26.06 182 ALA A C 1
ATOM 1439 O O . ALA A 1 182 ? -10.591 -14.378 5.693 1.00 26.06 182 ALA A O 1
ATOM 1440 N N . TRP A 1 183 ? -12.187 -13.275 6.840 1.00 23.73 183 TRP A N 1
ATOM 1441 C CA . TRP A 1 183 ? -11.341 -12.388 7.659 1.00 23.73 183 TRP A CA 1
ATOM 1442 C C . TRP A 1 183 ? -10.818 -11.098 7.004 1.00 23.73 183 TRP A C 1
ATOM 1444 O O . TRP A 1 183 ? -9.683 -10.688 7.229 1.00 23.73 183 TRP A O 1
ATOM 1454 N N . THR A 1 184 ? -11.681 -10.367 6.301 1.00 23.67 184 THR A N 1
ATOM 1455 C CA . THR A 1 184 ? -11.629 -8.897 6.323 1.00 23.67 184 THR A CA 1
ATOM 1456 C C . THR A 1 184 ? -12.258 -8.420 7.635 1.00 23.67 184 THR A C 1
ATOM 1458 O O . THR A 1 184 ? -13.454 -8.174 7.714 1.00 23.67 184 THR A O 1
ATOM 1461 N N . PHE A 1 185 ? -11.470 -8.353 8.711 1.00 26.25 185 PHE A N 1
ATOM 1462 C CA . PHE A 1 185 ? -11.821 -7.463 9.822 1.00 26.25 185 PHE A CA 1
ATOM 1463 C C . PHE A 1 185 ? -11.545 -6.034 9.342 1.00 26.25 185 PHE A C 1
ATOM 1465 O O . PHE A 1 185 ? -10.412 -5.794 8.909 1.00 26.25 185 PHE A O 1
ATOM 1472 N N . PRO A 1 186 ? -12.494 -5.085 9.433 1.00 30.58 186 PRO A N 1
ATOM 1473 C CA . PRO A 1 186 ? -12.208 -3.687 9.169 1.00 30.58 186 PRO A CA 1
ATOM 1474 C C . PRO A 1 186 ? -11.439 -3.149 10.380 1.00 30.58 186 PRO A C 1
ATOM 1476 O O . PRO A 1 186 ? -11.967 -2.491 11.270 1.00 30.58 186 PRO A O 1
ATOM 1479 N N . VAL A 1 187 ? -10.154 -3.484 10.464 1.00 33.56 187 VAL A N 1
ATOM 1480 C CA . VAL A 1 187 ? -9.213 -2.513 11.008 1.00 33.56 187 VAL A CA 1
ATOM 1481 C C . VAL A 1 187 ? -9.124 -1.485 9.898 1.00 33.56 187 VAL A C 1
ATOM 1483 O O . VAL A 1 187 ? -8.680 -1.829 8.804 1.00 33.56 187 VAL A O 1
ATOM 1486 N N . ILE A 1 188 ? -9.662 -0.289 10.137 1.00 34.75 188 ILE A N 1
ATOM 1487 C CA . ILE A 1 188 ? -9.626 0.819 9.185 1.00 34.75 188 ILE A CA 1
ATOM 1488 C C . ILE A 1 188 ? -8.153 1.158 8.943 1.00 34.75 188 ILE A C 1
ATOM 1490 O O . ILE A 1 188 ? -7.546 1.983 9.619 1.00 34.75 188 ILE A O 1
ATOM 1494 N N . VAL A 1 189 ? -7.564 0.481 7.969 1.00 31.66 189 VAL A N 1
ATOM 1495 C CA . VAL A 1 189 ? -6.395 0.954 7.255 1.00 31.66 189 VAL A CA 1
ATOM 1496 C C . VAL A 1 189 ? -6.994 1.919 6.266 1.00 31.66 189 VAL A C 1
ATOM 1498 O O . VAL A 1 189 ? -7.602 1.506 5.280 1.00 31.66 189 VAL A O 1
AT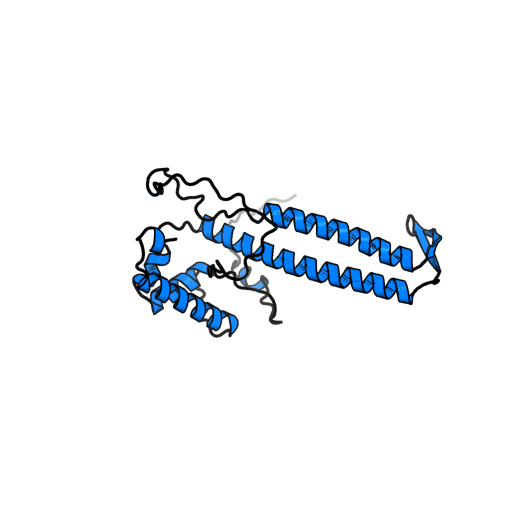OM 1501 N N . ILE A 1 190 ? -6.925 3.211 6.575 1.00 33.50 190 ILE A N 1
ATOM 1502 C CA . ILE A 1 190 ? -7.295 4.223 5.596 1.00 33.50 190 ILE A CA 1
ATOM 1503 C C . ILE A 1 190 ? -6.370 3.980 4.401 1.00 33.50 190 ILE A C 1
ATOM 1505 O O . ILE A 1 190 ? -5.164 4.222 4.4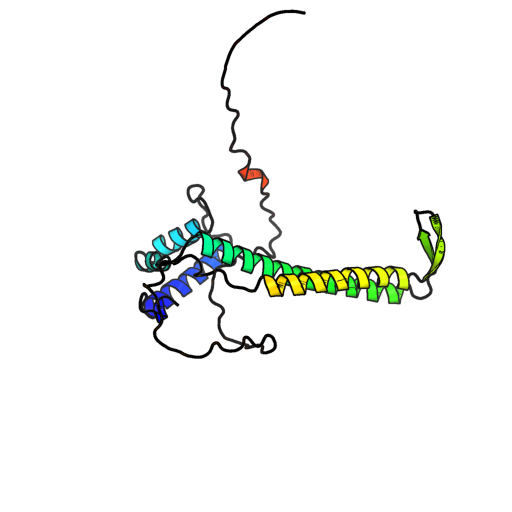79 1.00 33.50 190 ILE A O 1
ATOM 1509 N N . SER A 1 191 ? -6.922 3.426 3.323 1.00 27.31 191 SER A N 1
ATOM 1510 C CA . SER A 1 191 ? -6.231 3.284 2.049 1.00 27.31 191 SER A CA 1
ATOM 1511 C C . SER A 1 191 ? -5.994 4.692 1.516 1.00 27.31 191 SER A C 1
ATOM 1513 O O . SER A 1 191 ? -6.857 5.307 0.899 1.00 27.31 191 SER A O 1
ATOM 1515 N N . TRP A 1 192 ? -4.812 5.235 1.798 1.00 31.41 192 TRP A N 1
ATOM 1516 C CA . TRP A 1 192 ? -4.318 6.502 1.253 1.00 31.41 192 TRP A CA 1
ATOM 1517 C C . TRP A 1 192 ? -3.777 6.315 -0.173 1.00 31.41 192 TRP A C 1
ATOM 1519 O O . TRP A 1 192 ? -2.750 6.883 -0.545 1.00 31.41 192 TRP A O 1
ATOM 1529 N N . SER A 1 193 ? -4.433 5.498 -0.997 1.00 30.97 193 SER A N 1
ATOM 1530 C CA . SER A 1 193 ? -4.061 5.347 -2.400 1.00 30.97 193 SER A CA 1
ATOM 1531 C C . SER A 1 193 ? -5.255 5.685 -3.283 1.00 30.97 193 SER A C 1
ATOM 1533 O O . SER A 1 193 ? -6.333 5.131 -3.111 1.00 30.97 193 SER A O 1
ATOM 1535 N N . SER A 1 194 ? -5.023 6.610 -4.223 1.00 27.08 194 SER A N 1
ATOM 1536 C CA . SER A 1 194 ? -5.901 7.061 -5.320 1.00 27.08 194 SER A CA 1
ATOM 1537 C C . SER A 1 194 ? -6.843 8.269 -5.114 1.00 27.08 194 SER A C 1
ATOM 1539 O O . SER A 1 194 ? -7.965 8.274 -5.604 1.00 27.08 194 SER A O 1
ATOM 1541 N N . SER A 1 195 ? -6.355 9.386 -4.547 1.00 26.69 195 SER A N 1
ATOM 1542 C CA . SER A 1 195 ? -6.922 10.714 -4.878 1.00 26.69 195 SER A CA 1
ATOM 1543 C C . SER A 1 195 ? -5.833 11.795 -5.051 1.00 26.69 195 SER A C 1
ATOM 1545 O O . SER A 1 195 ? -4.923 11.864 -4.223 1.00 26.69 195 SER A O 1
ATOM 1547 N N . PRO A 1 196 ? -5.857 12.657 -6.097 1.00 26.11 196 PRO A N 1
ATOM 1548 C CA . PRO A 1 196 ? -4.737 13.549 -6.447 1.00 26.11 196 PRO A CA 1
ATOM 1549 C C . PRO A 1 196 ? -4.536 14.756 -5.516 1.00 26.11 196 PRO A C 1
ATOM 1551 O O . PRO A 1 196 ? -3.671 15.596 -5.775 1.00 26.11 196 PRO A O 1
ATOM 1554 N N . ARG A 1 197 ? -5.314 14.900 -4.440 1.00 27.52 197 ARG A N 1
ATOM 1555 C CA . ARG A 1 197 ? -5.207 16.056 -3.538 1.00 27.52 197 ARG A CA 1
ATOM 1556 C C . ARG A 1 197 ? -4.249 15.743 -2.394 1.00 27.52 197 ARG A C 1
ATOM 1558 O O . ARG A 1 197 ? -4.647 15.362 -1.301 1.00 27.52 197 ARG A O 1
ATOM 1565 N N . ARG A 1 198 ? -2.956 15.921 -2.680 1.00 26.47 198 ARG A N 1
ATOM 1566 C CA . ARG A 1 198 ? -1.869 15.921 -1.690 1.00 26.47 198 ARG A CA 1
ATOM 1567 C C . ARG A 1 198 ? -2.195 16.909 -0.565 1.00 26.47 198 ARG A C 1
ATOM 1569 O O . ARG A 1 198 ? -2.197 18.115 -0.803 1.00 26.47 198 ARG A O 1
ATOM 1576 N N . TRP A 1 199 ? -2.396 16.418 0.655 1.00 33.19 199 TRP A N 1
ATOM 1577 C CA . TRP A 1 199 ? -2.232 17.246 1.849 1.00 33.19 199 TRP A CA 1
ATOM 1578 C C . TRP A 1 199 ? -0.736 17.300 2.179 1.00 33.19 199 TRP A C 1
ATOM 1580 O O . TRP A 1 199 ? -0.117 16.253 2.384 1.00 33.19 199 TRP A O 1
ATOM 1590 N N . PRO A 1 200 ? -0.102 18.481 2.174 1.00 25.17 200 PRO A N 1
ATOM 1591 C CA . PRO A 1 200 ? 1.305 18.581 2.492 1.00 25.17 200 PRO A CA 1
ATOM 1592 C C . PRO A 1 200 ? 1.476 18.568 4.016 1.00 25.17 200 PRO A C 1
ATOM 1594 O O . PRO A 1 200 ? 0.915 19.397 4.731 1.00 25.17 200 PRO A O 1
ATOM 1597 N N . TRP A 1 201 ? 2.321 17.656 4.500 1.00 26.44 201 TRP A N 1
ATOM 1598 C CA . TRP A 1 201 ? 2.814 17.576 5.885 1.00 26.44 201 TRP A CA 1
ATOM 1599 C C . TRP A 1 201 ? 3.379 18.905 6.439 1.00 26.44 201 TRP A C 1
ATOM 1601 O O . TRP A 1 201 ? 3.580 19.046 7.641 1.00 26.44 201 TRP A O 1
ATOM 1611 N N . SER A 1 202 ? 3.612 19.911 5.590 1.00 28.14 202 SER A N 1
ATOM 1612 C CA . SER A 1 202 ? 4.161 21.217 5.962 1.00 28.14 202 SER A CA 1
ATOM 1613 C C . SER A 1 202 ? 3.228 22.118 6.782 1.00 28.14 202 SER A C 1
ATOM 1615 O O . SER A 1 202 ? 3.687 23.150 7.261 1.00 28.14 202 SER A O 1
ATOM 1617 N N . ARG A 1 203 ? 1.947 21.767 6.983 1.00 27.30 203 ARG A N 1
ATOM 1618 C CA . ARG A 1 203 ? 1.025 22.566 7.822 1.00 27.30 203 ARG A CA 1
ATOM 1619 C C . ARG A 1 203 ? 1.026 22.201 9.312 1.00 27.30 203 ARG A C 1
ATOM 1621 O O . ARG A 1 203 ? 0.496 22.977 10.098 1.00 27.30 203 ARG A O 1
ATOM 1628 N N . CYS A 1 204 ? 1.644 21.088 9.720 1.00 28.19 204 CYS A N 1
ATOM 1629 C CA . CYS A 1 204 ? 1.764 20.725 11.143 1.00 28.19 204 CYS A CA 1
ATOM 1630 C C . CYS A 1 204 ? 2.966 21.381 11.846 1.00 28.19 204 CYS A C 1
ATOM 1632 O O . CYS A 1 204 ? 2.981 21.477 13.068 1.00 28.19 204 CYS A O 1
ATOM 1634 N N . THR A 1 205 ? 3.970 21.869 11.111 1.00 29.08 205 THR A N 1
ATOM 1635 C CA . THR A 1 205 ? 5.192 22.450 11.700 1.00 29.08 205 THR A CA 1
ATOM 1636 C C . THR A 1 205 ? 5.117 23.955 11.971 1.00 29.08 205 THR A C 1
ATOM 1638 O O . THR A 1 205 ? 6.018 24.502 12.602 1.00 29.08 205 THR A O 1
ATOM 1641 N N . SER A 1 206 ? 4.044 24.643 11.574 1.00 28.64 206 SER A N 1
ATOM 1642 C CA . SER A 1 206 ? 3.890 26.096 11.762 1.00 28.64 206 SER A CA 1
ATOM 1643 C C . SER A 1 206 ? 3.310 26.524 13.122 1.00 28.64 206 SER A C 1
ATOM 1645 O O . SER A 1 206 ? 3.149 27.719 13.355 1.00 28.64 206 SER A O 1
ATOM 1647 N N . ALA A 1 207 ? 3.050 25.595 14.050 1.00 31.86 207 ALA A N 1
ATOM 1648 C CA . ALA A 1 207 ? 2.565 25.909 15.403 1.00 31.86 207 ALA A CA 1
ATOM 1649 C C . ALA A 1 207 ? 3.681 26.158 16.446 1.00 31.86 207 ALA A C 1
ATOM 1651 O O . ALA A 1 207 ? 3.396 26.364 17.625 1.00 31.86 207 ALA A O 1
ATOM 1652 N N . ALA A 1 208 ? 4.954 26.187 16.036 1.00 31.86 208 ALA A N 1
ATOM 1653 C CA . ALA A 1 208 ? 6.057 26.648 16.879 1.00 31.86 208 ALA A CA 1
ATOM 1654 C C . ALA A 1 208 ? 6.322 28.143 16.626 1.00 31.86 208 ALA A C 1
ATOM 1656 O O . ALA A 1 208 ? 7.221 28.518 15.876 1.00 31.86 208 ALA A O 1
ATOM 1657 N N . GLY A 1 209 ? 5.506 29.007 17.236 1.00 26.86 209 GLY A N 1
ATOM 1658 C CA . GLY A 1 209 ? 5.777 30.446 17.291 1.00 26.86 209 GLY A CA 1
ATOM 1659 C C . GLY A 1 209 ? 7.097 30.753 18.026 1.00 26.86 209 GLY A C 1
ATOM 1660 O O . GLY A 1 209 ? 7.525 29.970 18.883 1.00 26.86 209 GLY A O 1
ATOM 1661 N N . PRO A 1 210 ? 7.763 31.880 17.716 1.00 28.47 210 PRO A N 1
ATOM 1662 C CA . PRO A 1 210 ? 9.065 32.209 18.282 1.00 28.47 210 PRO A CA 1
ATOM 1663 C C . PRO A 1 210 ? 8.932 32.505 19.780 1.00 28.47 210 PRO A C 1
ATOM 1665 O O . PRO A 1 210 ? 8.256 33.451 20.187 1.00 28.47 210 PRO A O 1
ATOM 1668 N N . ARG A 1 211 ? 9.603 31.711 20.622 1.00 29.75 211 ARG A N 1
ATOM 1669 C CA . ARG A 1 211 ? 9.793 32.050 22.038 1.00 29.75 211 ARG A CA 1
ATOM 1670 C C . ARG A 1 211 ? 10.837 33.161 22.137 1.00 29.75 211 ARG A C 1
ATOM 1672 O O . ARG A 1 211 ? 12.029 32.893 22.243 1.00 29.75 211 ARG A O 1
ATOM 1679 N N . ASN A 1 212 ? 10.375 34.408 22.111 1.00 29.77 212 ASN A N 1
ATOM 1680 C CA . ASN A 1 212 ? 11.135 35.539 22.633 1.00 29.77 212 ASN A CA 1
ATOM 1681 C C . ASN A 1 212 ? 11.251 35.379 24.154 1.00 29.77 212 ASN A C 1
ATOM 1683 O O . ASN A 1 212 ? 10.272 35.534 24.879 1.00 29.77 212 ASN A O 1
ATOM 1687 N N . GLY A 1 213 ? 12.453 35.055 24.622 1.00 28.23 213 GLY A N 1
ATOM 1688 C CA . GLY A 1 213 ? 12.823 35.034 26.031 1.00 28.23 213 GLY A CA 1
ATOM 1689 C C . GLY A 1 213 ? 14.144 35.768 26.200 1.00 28.23 213 GLY A C 1
ATOM 1690 O O . GLY A 1 213 ? 15.209 35.229 25.921 1.00 28.23 213 GLY A O 1
ATOM 1691 N N . SER A 1 214 ? 14.048 37.027 26.604 1.00 27.92 214 SER A N 1
ATOM 1692 C CA . SER A 1 214 ? 15.149 37.907 26.969 1.00 27.92 214 SER A CA 1
ATOM 1693 C C . SER A 1 214 ? 15.968 37.343 28.134 1.00 27.92 214 SER A C 1
ATOM 1695 O O . SER A 1 214 ? 15.436 37.184 29.229 1.00 27.92 214 SER A O 1
ATOM 1697 N N . CYS A 1 215 ? 17.274 37.169 27.941 1.00 28.27 215 CYS A N 1
ATOM 1698 C CA . CYS A 1 215 ? 18.250 37.209 29.028 1.00 28.27 215 CYS A CA 1
ATOM 1699 C C . CYS A 1 215 ? 19.390 38.128 28.593 1.00 28.27 215 CYS A C 1
ATOM 1701 O O . CYS A 1 215 ? 20.162 37.811 27.690 1.00 28.27 215 CYS A O 1
ATOM 1703 N N . GLY A 1 216 ? 19.428 39.316 29.192 1.00 27.06 216 GLY A N 1
ATOM 1704 C CA . GLY A 1 216 ? 20.468 40.302 28.962 1.00 27.06 216 GLY A CA 1
ATOM 1705 C C . GLY A 1 216 ? 21.751 39.959 29.713 1.00 27.06 216 GLY A C 1
ATOM 1706 O O . GLY A 1 216 ? 21.711 39.630 30.893 1.00 27.06 216 GLY A O 1
ATOM 1707 N N . ALA A 1 217 ? 22.876 40.121 29.024 1.00 29.17 217 ALA A N 1
ATOM 1708 C CA . ALA A 1 217 ? 24.134 40.603 29.583 1.00 29.17 217 ALA A CA 1
ATOM 1709 C C . ALA A 1 217 ? 24.987 41.165 28.427 1.00 29.17 217 ALA A C 1
ATOM 1711 O O . ALA A 1 217 ? 25.377 40.447 27.511 1.00 29.17 217 ALA A O 1
ATOM 1712 N N . ARG A 1 218 ? 25.228 42.478 28.446 1.00 28.95 218 ARG A N 1
ATOM 1713 C CA . ARG A 1 218 ? 26.328 43.177 27.747 1.00 28.95 218 ARG A CA 1
ATOM 1714 C C . ARG A 1 218 ? 27.431 43.450 28.795 1.00 28.95 218 ARG A C 1
ATOM 1716 O O . ARG A 1 218 ? 27.106 43.412 29.980 1.00 28.95 218 ARG A O 1
ATOM 1723 N N . PRO A 1 219 ? 28.605 43.997 28.432 1.00 46.31 219 PRO A N 1
ATOM 1724 C CA . PRO A 1 219 ? 29.504 43.684 27.312 1.00 46.31 219 PRO A CA 1
ATOM 1725 C C . PRO A 1 219 ? 30.979 43.575 27.791 1.00 46.31 219 PRO A C 1
ATOM 1727 O O . PRO A 1 219 ? 31.307 44.027 28.882 1.00 46.31 219 PRO A O 1
ATOM 1730 N N . SER A 1 220 ? 31.906 43.120 26.942 1.00 27.50 220 SER A N 1
ATOM 1731 C CA . SER A 1 220 ? 33.293 43.625 26.968 1.00 27.50 220 SER A CA 1
ATOM 1732 C C . SER A 1 220 ? 34.035 43.309 25.669 1.00 27.50 220 SER A C 1
ATOM 1734 O O . SER A 1 220 ? 34.035 42.180 25.191 1.00 27.50 220 SER A O 1
ATOM 1736 N N . SER A 1 221 ? 34.648 44.357 25.137 1.00 37.28 221 SER A N 1
ATOM 1737 C CA . SER A 1 221 ? 35.591 44.452 24.024 1.00 37.28 221 SER A CA 1
ATOM 1738 C C . SER A 1 221 ? 36.797 43.511 24.107 1.00 37.28 221 SER A C 1
ATOM 1740 O O . SER A 1 221 ? 37.447 43.462 25.151 1.00 37.28 221 SER A O 1
ATOM 1742 N N . THR A 1 222 ? 37.194 42.912 22.984 1.00 39.97 222 THR A N 1
ATOM 1743 C CA . THR A 1 222 ? 38.504 43.117 22.324 1.00 39.97 222 THR A CA 1
ATOM 1744 C C . THR A 1 222 ? 38.443 42.589 20.897 1.00 39.97 222 THR A C 1
ATOM 1746 O O . THR A 1 222 ? 37.672 41.630 20.670 1.00 39.97 222 THR A O 1
#

Sequence (222 aa):
MLAEVGLLTGDERDAIVAELDRILEEITGGEFPFRTELEDVHMHIESALIERLGDVGRKLHTARSRNDQVSTDLKLYVRDGIDTIDGLLLELQRAFVARGETDAGVILPAYTHLQRAQPVQATQYWLAYCEKFDRDRGRLADCRNRLNVSPLGARHLPARACRSTGSKPRPNWDSTRRPATAWTFPVIVISWSSSPRRWPWSRCTSAAGPRNGSCGARPSST